Protein AF-A0A929EP73-F1 (afdb_monomer_lite)

Foldseek 3Di:
DVLLVVCLQCVVDFRFDLDPLLAFVLQVLDDLVNVVVVCVVPPPAFEEEEPSHDLSVLLVGPAYAYQFCLLLLVVPDPDLEHEYDDQPLSQVVSVVVDNGHYHYHHGAGQLQQPDDPVLVVVVCVVPPPAAEEAESRHHVNNVVPHPYYGDLVVVLVCLVPDPGQEYEYRAAPVSVVVSCVSRVSHHYHDSDPSRHDVSVVPDDPVSVVCCVVVVPRGDHDDPSSSVSSVNNHVSRVVGDTD

Structure (mmCIF, N/CA/C/O backbone):
data_AF-A0A929EP73-F1
#
_entry.id   AF-A0A929EP73-F1
#
loop_
_atom_site.group_PDB
_atom_site.id
_atom_site.type_symbol
_atom_site.label_atom_id
_atom_site.label_alt_id
_atom_site.label_comp_id
_atom_site.label_asym_id
_atom_site.label_entity_id
_atom_site.label_seq_id
_atom_site.pdbx_PDB_ins_code
_atom_site.Cartn_x
_atom_site.Cartn_y
_atom_site.Cartn_z
_atom_site.occupancy
_atom_site.B_iso_or_equiv
_atom_site.auth_seq_id
_atom_site.auth_comp_id
_atom_site.auth_asym_id
_atom_site.auth_atom_id
_atom_site.pdbx_PDB_model_num
ATOM 1 N N . PHE A 1 1 ? 9.488 2.805 -3.678 1.00 96.44 1 PHE A N 1
ATOM 2 C CA . PHE A 1 1 ? 8.194 2.758 -4.397 1.00 96.44 1 PHE A CA 1
ATOM 3 C C . PHE A 1 1 ? 7.407 4.076 -4.459 1.00 96.44 1 PHE A C 1
ATOM 5 O O . PHE A 1 1 ? 7.075 4.500 -5.563 1.00 96.44 1 PHE A O 1
ATOM 12 N N . MET A 1 2 ? 7.036 4.731 -3.341 1.00 97.44 2 MET A N 1
ATOM 13 C CA . MET A 1 2 ? 6.171 5.933 -3.407 1.00 97.44 2 MET A CA 1
ATOM 14 C C . MET A 1 2 ? 6.880 7.110 -4.080 1.00 97.44 2 MET A C 1
ATOM 16 O O . MET A 1 2 ? 6.338 7.707 -5.006 1.00 97.44 2 MET A O 1
ATOM 20 N N . ALA A 1 3 ? 8.115 7.399 -3.661 1.00 97.88 3 ALA A N 1
ATOM 21 C CA . ALA A 1 3 ? 8.926 8.447 -4.273 1.00 97.88 3 ALA A CA 1
ATOM 22 C C . ALA A 1 3 ? 9.221 8.148 -5.756 1.00 97.88 3 ALA A C 1
ATOM 24 O O . ALA A 1 3 ? 9.131 9.038 -6.593 1.00 97.88 3 ALA A O 1
ATOM 25 N N . GLU A 1 4 ? 9.455 6.882 -6.115 1.00 98.25 4 GLU A N 1
ATOM 26 C CA . GLU A 1 4 ? 9.580 6.475 -7.523 1.00 98.25 4 GLU A CA 1
ATOM 27 C C . GLU A 1 4 ? 8.284 6.734 -8.298 1.00 98.25 4 GLU A C 1
ATOM 29 O O . GLU A 1 4 ? 8.332 7.248 -9.406 1.00 98.25 4 GLU A O 1
ATOM 34 N N . SER A 1 5 ? 7.116 6.450 -7.710 1.00 98.44 5 SER A N 1
ATOM 35 C CA . SER A 1 5 ? 5.817 6.724 -8.344 1.00 98.44 5 SER A CA 1
ATOM 36 C C . SER A 1 5 ? 5.618 8.223 -8.586 1.00 98.44 5 SER A C 1
ATOM 38 O O . SER A 1 5 ? 5.147 8.619 -9.651 1.00 98.44 5 SER A O 1
ATOM 40 N N . ALA A 1 6 ? 6.038 9.070 -7.642 1.00 98.31 6 ALA A N 1
ATOM 41 C CA . ALA A 1 6 ? 6.045 10.518 -7.831 1.00 98.31 6 ALA A CA 1
ATOM 42 C C . ALA A 1 6 ? 7.010 10.947 -8.952 1.00 98.31 6 ALA A C 1
ATOM 44 O O . ALA A 1 6 ? 6.627 11.753 -9.798 1.00 98.31 6 ALA A O 1
ATOM 45 N N . ALA A 1 7 ? 8.219 10.376 -9.011 1.00 98.25 7 ALA A N 1
ATOM 46 C CA . ALA A 1 7 ? 9.196 10.658 -10.068 1.00 98.25 7 ALA A CA 1
ATOM 47 C C . ALA A 1 7 ? 8.708 10.187 -11.452 1.00 98.25 7 ALA A C 1
ATOM 49 O O . ALA A 1 7 ? 8.937 10.855 -12.458 1.00 98.25 7 ALA A O 1
ATOM 50 N N . ILE A 1 8 ? 7.968 9.074 -11.507 1.00 98.69 8 ILE A N 1
ATOM 51 C CA . ILE A 1 8 ? 7.350 8.558 -12.735 1.00 98.69 8 ILE A CA 1
ATOM 52 C C . ILE A 1 8 ? 6.294 9.523 -13.282 1.00 98.69 8 ILE A C 1
ATOM 54 O O . ILE A 1 8 ? 6.265 9.788 -14.490 1.00 98.69 8 ILE A O 1
ATOM 58 N N . LEU A 1 9 ? 5.436 10.037 -12.396 1.00 98.25 9 LEU A N 1
ATOM 59 C CA . LEU A 1 9 ? 4.303 10.898 -12.741 1.00 98.25 9 LEU A CA 1
ATOM 60 C C . LEU A 1 9 ? 4.697 12.366 -12.965 1.00 98.25 9 LEU A C 1
ATOM 62 O O . LEU A 1 9 ? 3.989 13.080 -13.673 1.00 98.25 9 LEU A O 1
ATOM 66 N N . ALA A 1 10 ? 5.812 12.819 -12.392 1.00 97.56 10 ALA A N 1
ATOM 67 C CA . ALA A 1 10 ? 6.302 14.190 -12.511 1.00 97.56 10 ALA A CA 1
ATOM 68 C C . ALA A 1 10 ? 7.787 14.239 -12.930 1.00 97.56 10 ALA A C 1
ATOM 70 O O . ALA A 1 10 ? 8.607 14.769 -12.178 1.00 97.56 10 ALA A O 1
ATOM 71 N N . PRO A 1 11 ? 8.148 13.737 -14.130 1.00 96.25 11 PRO A N 1
ATOM 72 C CA . PRO A 1 11 ? 9.544 13.607 -14.573 1.00 96.25 11 PRO A CA 1
ATOM 73 C C . PRO A 1 11 ? 10.307 14.938 -14.664 1.00 96.25 11 PRO A C 1
ATOM 75 O O . PRO A 1 11 ? 11.531 14.965 -14.650 1.00 96.25 11 PRO A O 1
ATOM 78 N N . GLN A 1 12 ? 9.588 16.053 -14.762 1.00 96.75 12 GLN A N 1
ATOM 79 C CA . GLN A 1 12 ? 10.127 17.409 -14.826 1.00 96.75 12 GLN A CA 1
ATOM 80 C C . GLN A 1 12 ? 10.382 18.046 -13.449 1.00 96.75 12 GLN A C 1
ATOM 82 O O . GLN A 1 12 ? 10.786 19.207 -13.384 1.00 96.75 12 GLN A O 1
ATOM 87 N N . LYS A 1 13 ? 10.080 17.346 -12.349 1.00 97.56 13 LYS A N 1
ATOM 88 C CA . LYS A 1 13 ? 10.261 17.839 -10.978 1.00 97.56 13 LYS A CA 1
ATOM 89 C C . LYS A 1 13 ? 11.307 17.005 -10.250 1.00 97.56 13 LYS A C 1
ATOM 91 O O . LYS A 1 13 ? 11.366 15.791 -10.415 1.00 97.56 13 LYS A O 1
ATOM 96 N N . SER A 1 14 ? 12.063 17.647 -9.365 1.00 97.44 14 SER A N 1
ATOM 97 C CA . SER A 1 14 ? 12.904 16.927 -8.410 1.00 97.44 14 SER A CA 1
ATOM 98 C C . SER A 1 14 ? 12.027 16.267 -7.350 1.00 97.44 14 SER A C 1
ATOM 100 O O . SER A 1 14 ? 11.279 16.947 -6.644 1.00 97.44 14 SER A O 1
ATOM 102 N N . VAL A 1 15 ? 12.131 14.946 -7.229 1.00 98.06 15 VAL A N 1
ATOM 103 C CA . VAL A 1 15 ? 11.526 14.176 -6.139 1.00 98.06 15 VAL A CA 1
ATOM 104 C C . VAL A 1 15 ? 12.635 13.751 -5.196 1.00 98.06 15 VAL A C 1
ATOM 106 O O . VAL A 1 15 ? 13.561 13.067 -5.612 1.00 98.06 15 VAL A O 1
ATOM 109 N N . ILE A 1 16 ? 12.550 14.166 -3.937 1.00 97.75 16 ILE A N 1
ATOM 110 C CA . ILE A 1 16 ? 13.578 13.913 -2.925 1.00 97.75 16 ILE A CA 1
ATOM 111 C C . ILE A 1 16 ? 13.028 12.919 -1.907 1.00 97.75 16 ILE A C 1
ATOM 113 O O . ILE A 1 16 ? 11.935 13.120 -1.375 1.00 97.75 16 ILE A O 1
ATOM 117 N N . LEU A 1 17 ? 13.787 11.859 -1.634 1.00 97.38 17 LEU A N 1
ATOM 118 C CA . LEU A 1 17 ? 13.508 10.918 -0.552 1.00 97.38 17 LEU A CA 1
ATOM 119 C C . LEU A 1 17 ? 14.537 11.141 0.565 1.00 97.38 17 LEU A C 1
ATOM 121 O O . LEU A 1 17 ? 15.694 10.772 0.378 1.00 97.38 17 LEU A O 1
ATOM 125 N N . PRO A 1 18 ? 14.157 11.711 1.725 1.00 97.25 18 PRO A N 1
ATOM 126 C CA . PRO A 1 18 ? 15.143 12.092 2.733 1.00 97.25 18 PRO A CA 1
ATOM 127 C C . PRO A 1 18 ? 16.005 10.934 3.240 1.00 97.25 18 PRO A C 1
ATOM 129 O O . PRO A 1 18 ? 17.208 11.081 3.437 1.00 97.25 18 PRO A O 1
ATOM 132 N N . ARG A 1 19 ? 15.397 9.752 3.370 1.00 96.44 19 ARG A N 1
ATOM 133 C CA . ARG A 1 19 ? 16.051 8.523 3.813 1.00 96.44 19 ARG A CA 1
ATOM 134 C C . ARG A 1 19 ? 15.932 7.448 2.749 1.00 96.44 19 ARG A C 1
ATOM 136 O O . ARG A 1 19 ? 14.859 6.890 2.547 1.00 96.44 19 ARG A O 1
ATOM 143 N N . ILE A 1 20 ? 17.038 7.165 2.063 1.00 93.75 20 ILE A N 1
ATOM 144 C CA . ILE A 1 20 ? 17.085 6.170 0.977 1.00 93.75 20 ILE A CA 1
ATOM 145 C C . ILE A 1 20 ? 16.790 4.745 1.464 1.00 93.75 20 ILE A C 1
ATOM 147 O O . ILE A 1 20 ? 16.329 3.914 0.692 1.00 93.75 20 ILE A O 1
ATOM 151 N N . ASP A 1 21 ? 17.019 4.485 2.749 1.00 94.19 21 ASP A N 1
ATOM 152 C CA . ASP A 1 21 ? 16.728 3.234 3.442 1.00 94.19 21 ASP A CA 1
ATOM 153 C C . ASP A 1 21 ? 15.282 3.153 3.968 1.00 94.19 21 ASP A C 1
ATOM 155 O O . ASP A 1 21 ? 14.900 2.128 4.528 1.00 94.19 21 ASP A O 1
ATOM 159 N N . ALA A 1 22 ? 14.438 4.173 3.740 1.00 95.44 22 ALA A N 1
ATOM 160 C CA . ALA A 1 22 ? 12.993 4.133 4.003 1.00 95.44 22 ALA A CA 1
ATOM 161 C C . ALA A 1 22 ? 12.241 3.297 2.947 1.00 95.44 22 ALA A C 1
ATOM 163 O O . ALA A 1 22 ? 11.370 3.781 2.216 1.00 95.44 22 ALA A O 1
ATOM 164 N N . GLY A 1 23 ? 12.619 2.022 2.856 1.00 95.19 23 GLY A N 1
ATOM 165 C CA . GLY A 1 23 ? 12.045 1.029 1.957 1.00 95.19 23 GLY A CA 1
ATOM 166 C C . GLY A 1 23 ? 10.755 0.401 2.484 1.00 95.19 23 GLY A C 1
ATOM 167 O O . GLY A 1 23 ? 10.282 0.675 3.588 1.00 95.19 23 GLY A O 1
ATOM 168 N N . CYS A 1 24 ? 10.170 -0.483 1.679 1.00 97.81 24 CYS A N 1
ATOM 169 C CA . CYS A 1 24 ? 9.016 -1.280 2.077 1.00 97.81 24 CYS A CA 1
ATOM 170 C C . CYS A 1 24 ? 9.330 -2.749 1.814 1.00 97.81 24 CYS A C 1
ATOM 172 O O . CYS A 1 24 ? 9.313 -3.145 0.652 1.00 97.81 24 CYS A O 1
ATOM 174 N N . PRO A 1 25 ? 9.537 -3.567 2.865 1.00 97.38 25 PRO A N 1
ATOM 175 C CA . PRO A 1 25 ? 9.898 -4.971 2.692 1.00 97.38 25 PRO A CA 1
ATOM 176 C C . PRO A 1 25 ? 8.920 -5.738 1.802 1.00 97.38 25 PRO A C 1
ATOM 178 O O . PRO A 1 25 ? 9.339 -6.583 1.029 1.00 97.38 25 PRO A O 1
ATOM 181 N N . MET A 1 26 ? 7.626 -5.408 1.868 1.00 98.25 26 MET A N 1
ATOM 182 C CA . MET A 1 26 ? 6.599 -5.999 1.011 1.00 98.25 26 MET A CA 1
ATOM 183 C C . MET A 1 26 ? 6.783 -5.659 -0.473 1.00 98.25 26 MET A C 1
ATOM 185 O O . MET A 1 26 ? 6.575 -6.517 -1.325 1.00 98.25 26 MET A O 1
ATOM 189 N N . ALA A 1 27 ? 7.178 -4.424 -0.794 1.00 97.69 27 ALA A N 1
ATOM 190 C CA . ALA A 1 27 ? 7.440 -4.026 -2.176 1.00 97.69 27 ALA A CA 1
ATOM 191 C C . ALA A 1 27 ? 8.639 -4.775 -2.776 1.00 97.69 27 ALA A C 1
ATOM 193 O O . ALA A 1 27 ? 8.681 -4.961 -3.990 1.00 97.69 27 ALA A O 1
ATOM 194 N N . ASP A 1 28 ? 9.554 -5.230 -1.916 1.00 96.94 28 ASP A N 1
ATOM 195 C CA . ASP A 1 28 ? 10.743 -6.003 -2.272 1.00 96.94 28 ASP A CA 1
ATOM 196 C C . ASP A 1 28 ? 10.484 -7.526 -2.279 1.00 96.94 28 ASP A C 1
ATOM 198 O O . ASP A 1 28 ? 11.370 -8.300 -2.636 1.00 96.94 28 ASP A O 1
ATOM 202 N N . MET A 1 29 ? 9.274 -7.987 -1.913 1.00 98.44 29 MET A N 1
ATOM 203 C CA . MET A 1 29 ? 8.924 -9.420 -1.903 1.00 98.44 29 MET A CA 1
ATOM 204 C C . MET A 1 29 ? 8.734 -10.016 -3.300 1.00 98.44 29 MET A C 1
ATOM 206 O O . MET A 1 29 ? 8.649 -11.237 -3.413 1.00 98.44 29 MET A O 1
ATOM 210 N N . ILE A 1 30 ? 8.644 -9.187 -4.343 1.00 98.56 30 ILE A N 1
ATOM 211 C CA . ILE A 1 30 ? 8.595 -9.628 -5.738 1.00 98.56 30 ILE A CA 1
ATOM 212 C C . ILE A 1 30 ? 9.526 -8.772 -6.599 1.00 98.56 30 ILE A C 1
ATOM 214 O O . ILE A 1 30 ? 9.443 -7.543 -6.593 1.00 98.56 30 ILE A O 1
ATOM 218 N N . THR A 1 31 ? 10.394 -9.419 -7.377 1.00 98.69 31 THR A N 1
ATOM 219 C CA . THR A 1 31 ? 11.252 -8.741 -8.360 1.00 98.69 31 THR A CA 1
ATOM 220 C C . THR A 1 31 ? 10.634 -8.737 -9.758 1.00 98.69 31 THR A C 1
ATOM 222 O O . THR A 1 31 ? 9.703 -9.489 -10.065 1.00 98.69 31 THR A O 1
ATOM 225 N N . ALA A 1 32 ? 11.174 -7.904 -10.650 1.00 98.56 32 ALA A N 1
ATOM 226 C CA . ALA A 1 32 ? 10.762 -7.875 -12.049 1.00 98.56 32 ALA A CA 1
ATOM 227 C C . ALA A 1 32 ? 11.015 -9.221 -12.759 1.00 98.56 32 ALA A C 1
ATOM 229 O O . ALA A 1 32 ? 10.213 -9.649 -13.587 1.00 98.56 32 ALA A O 1
ATOM 230 N N . GLU A 1 33 ? 12.103 -9.915 -12.426 1.00 98.62 33 GLU A N 1
ATOM 231 C CA . GLU A 1 33 ? 12.448 -11.241 -12.951 1.00 98.62 33 GLU A CA 1
ATOM 232 C C . GLU A 1 33 ? 11.441 -12.294 -12.493 1.00 98.62 33 GLU A C 1
ATOM 234 O O . GLU A 1 33 ? 10.941 -13.062 -13.315 1.00 98.62 33 GLU A O 1
ATOM 239 N N . GLN A 1 34 ? 11.098 -12.300 -11.202 1.00 98.69 34 GLN A N 1
ATOM 240 C CA . GLN A 1 34 ? 10.084 -13.205 -10.663 1.00 98.69 34 GLN A CA 1
ATOM 241 C C . GLN A 1 34 ? 8.729 -12.961 -11.328 1.00 98.69 34 GLN A C 1
ATOM 243 O O . GLN A 1 34 ? 8.082 -13.911 -11.763 1.00 98.69 34 GLN A O 1
ATOM 248 N N . LEU A 1 35 ? 8.333 -11.696 -11.507 1.00 98.69 35 LEU A N 1
ATOM 249 C CA . LEU A 1 35 ? 7.085 -11.378 -12.192 1.00 98.69 35 LEU A CA 1
ATOM 250 C C . LEU A 1 35 ? 7.092 -11.817 -13.667 1.00 98.69 35 LEU A C 1
ATOM 252 O O . LEU A 1 35 ? 6.069 -12.287 -14.159 1.00 98.69 35 LEU A O 1
ATOM 256 N N . LYS A 1 36 ? 8.218 -11.708 -14.387 1.00 98.50 36 LYS A N 1
ATOM 257 C CA . LYS A 1 36 ? 8.328 -12.238 -15.763 1.00 98.50 36 LYS A CA 1
ATOM 258 C C . LYS A 1 36 ? 8.075 -13.747 -15.798 1.00 98.50 36 LYS A C 1
ATOM 260 O O . LYS A 1 36 ? 7.267 -14.192 -16.607 1.00 98.50 36 LYS A O 1
ATOM 265 N N . ILE A 1 37 ? 8.681 -14.499 -14.878 1.00 98.44 37 ILE A N 1
ATOM 266 C CA . ILE A 1 37 ? 8.469 -15.950 -14.749 1.00 98.44 37 ILE A CA 1
ATOM 267 C C . ILE A 1 37 ? 6.995 -16.261 -14.447 1.00 98.44 37 ILE A C 1
ATOM 269 O O . ILE A 1 37 ? 6.408 -17.157 -15.052 1.00 98.44 37 ILE A O 1
ATOM 273 N N . GLU A 1 38 ? 6.358 -15.514 -13.543 1.00 98.12 38 GLU A N 1
ATOM 274 C CA . GLU A 1 38 ? 4.938 -15.716 -13.229 1.00 98.12 38 GLU A CA 1
ATOM 275 C C . GLU A 1 38 ? 4.014 -15.379 -14.411 1.00 98.12 38 GLU A C 1
ATOM 277 O O . GLU A 1 38 ? 3.001 -16.056 -14.606 1.00 98.12 38 GLU A O 1
ATOM 282 N N . LYS A 1 39 ? 4.372 -14.391 -15.241 1.00 98.06 39 LYS A N 1
ATOM 283 C CA . LYS A 1 39 ? 3.645 -14.068 -16.480 1.00 98.06 39 LYS A CA 1
ATOM 284 C C . LYS A 1 39 ? 3.778 -15.165 -17.537 1.00 98.06 39 LYS A C 1
ATOM 286 O O . LYS A 1 39 ? 2.803 -15.454 -18.223 1.00 98.06 39 LYS A O 1
ATOM 291 N N . GLU A 1 40 ? 4.943 -15.801 -17.663 1.00 97.88 40 GLU A N 1
ATOM 292 C CA . GLU A 1 40 ? 5.150 -16.927 -18.591 1.00 97.88 40 GLU A CA 1
ATOM 293 C C . GLU A 1 40 ? 4.284 -18.141 -18.232 1.00 97.88 40 GLU A C 1
ATOM 295 O O . GLU A 1 40 ? 3.781 -18.830 -19.117 1.00 97.88 40 GLU A O 1
ATOM 300 N N . LYS A 1 41 ? 4.046 -18.367 -16.934 1.00 97.38 41 LYS A N 1
ATOM 301 C CA . LYS A 1 41 ? 3.138 -19.417 -16.444 1.00 97.38 41 LYS A CA 1
ATOM 302 C C . LYS A 1 41 ? 1.659 -19.116 -16.719 1.00 97.38 41 LYS A C 1
ATOM 304 O O . LYS A 1 41 ? 0.841 -20.027 -16.629 1.00 97.38 41 LYS A O 1
ATOM 309 N N . ARG A 1 42 ? 1.310 -17.859 -17.022 1.00 96.38 42 ARG A N 1
ATOM 310 C CA . ARG A 1 42 ? -0.073 -17.362 -17.148 1.00 96.38 42 ARG A CA 1
ATOM 311 C C . ARG A 1 42 ? -0.247 -16.486 -18.396 1.00 96.38 42 ARG A C 1
ATOM 313 O O . ARG A 1 42 ? -0.541 -15.291 -18.283 1.00 96.38 42 ARG A O 1
ATOM 320 N N . PRO A 1 43 ? -0.039 -17.039 -19.605 1.00 95.75 43 PRO A N 1
ATOM 321 C CA . PRO A 1 43 ? -0.123 -16.260 -20.834 1.00 95.75 43 PRO A CA 1
ATOM 322 C C . PRO A 1 43 ? -1.522 -15.651 -20.994 1.00 95.75 43 PRO A C 1
ATOM 324 O O . PRO A 1 43 ? -2.524 -16.357 -20.972 1.00 95.75 43 PRO A O 1
ATOM 327 N N . GLY A 1 44 ? -1.580 -14.330 -21.170 1.00 95.62 44 GLY A N 1
ATOM 328 C CA . GLY A 1 44 ? -2.831 -13.590 -21.363 1.00 95.62 44 GLY A CA 1
ATOM 329 C C . GLY A 1 44 ? -3.523 -13.110 -20.082 1.00 95.62 44 GLY A C 1
ATOM 330 O O . GLY A 1 44 ? -4.442 -12.307 -20.193 1.00 95.62 44 GLY A O 1
ATOM 331 N N . VAL A 1 45 ? -3.067 -13.512 -18.889 1.00 98.38 45 VAL A N 1
ATOM 332 C CA . VAL A 1 45 ? -3.633 -13.032 -17.616 1.00 98.38 45 VAL A CA 1
ATOM 333 C C . VAL A 1 45 ? -3.076 -11.638 -17.281 1.00 98.38 45 VAL A C 1
ATOM 335 O O . VAL A 1 45 ? -1.854 -11.483 -17.147 1.00 98.38 45 VAL A O 1
ATOM 338 N N . PRO A 1 46 ? -3.918 -10.595 -17.140 1.00 98.56 46 PRO A N 1
ATOM 339 C CA . PRO A 1 46 ? -3.461 -9.265 -16.757 1.00 98.56 46 PRO A CA 1
ATOM 340 C C . PRO A 1 46 ? -2.889 -9.240 -15.338 1.00 98.56 46 PRO A C 1
ATOM 342 O O . PRO A 1 46 ? -3.463 -9.792 -14.401 1.00 98.56 46 PRO A O 1
ATOM 345 N N . VAL A 1 47 ? -1.764 -8.540 -15.180 1.00 98.75 47 VAL A N 1
ATOM 346 C CA . VAL A 1 47 ? -1.140 -8.317 -13.871 1.00 98.75 47 VAL A CA 1
ATOM 347 C C . VAL A 1 47 ? -1.648 -7.012 -13.271 1.00 98.75 47 VAL A C 1
ATOM 349 O O . VAL A 1 47 ? -1.474 -5.951 -13.879 1.00 98.75 47 VAL A O 1
ATOM 352 N N . VAL A 1 48 ? -2.202 -7.081 -12.065 1.00 98.88 48 VAL A N 1
ATOM 353 C CA . VAL A 1 48 ? -2.617 -5.924 -11.269 1.00 98.88 48 VAL A CA 1
ATOM 354 C C . VAL A 1 48 ? -1.609 -5.718 -10.142 1.00 98.88 48 VAL A C 1
ATOM 356 O O . VAL A 1 48 ? -1.501 -6.537 -9.232 1.00 98.88 48 VAL A O 1
ATOM 359 N N . ALA A 1 49 ? -0.843 -4.630 -10.194 1.00 98.81 49 ALA A N 1
ATOM 360 C CA . ALA A 1 49 ? 0.173 -4.343 -9.184 1.00 98.81 49 ALA A CA 1
ATOM 361 C C . ALA A 1 49 ? -0.323 -3.330 -8.159 1.00 98.81 49 ALA A C 1
ATOM 363 O O . ALA A 1 49 ? -0.632 -2.186 -8.480 1.00 98.81 49 ALA A O 1
ATOM 364 N N . TYR A 1 50 ? -0.318 -3.699 -6.887 1.00 98.75 50 TYR A N 1
ATOM 365 C CA . TYR A 1 50 ? -0.443 -2.723 -5.819 1.00 98.75 50 TYR A CA 1
ATOM 366 C C . TYR A 1 50 ? 0.693 -1.689 -5.923 1.00 98.75 50 TYR A C 1
ATOM 368 O O . TYR A 1 50 ? 1.828 -2.017 -6.287 1.00 98.75 50 TYR A O 1
ATOM 376 N N . VAL A 1 51 ? 0.417 -0.416 -5.616 1.00 98.19 51 VAL A N 1
ATOM 377 C CA . VAL A 1 51 ? 1.423 0.660 -5.676 1.00 98.19 51 VAL A CA 1
ATOM 378 C C . VAL A 1 51 ? 2.659 0.365 -4.828 1.00 98.19 51 VAL A C 1
ATOM 380 O O . VAL A 1 51 ? 3.735 0.868 -5.156 1.00 98.19 51 VAL A O 1
ATOM 383 N N . ASN A 1 52 ? 2.551 -0.490 -3.813 1.00 98.06 52 ASN A N 1
ATOM 384 C CA . ASN A 1 52 ? 3.653 -0.976 -2.986 1.00 98.06 52 ASN A CA 1
ATOM 385 C C . ASN A 1 52 ? 4.478 -2.041 -3.737 1.00 98.06 52 ASN A C 1
ATOM 387 O O . ASN A 1 52 ? 4.533 -3.195 -3.339 1.00 98.06 52 ASN A O 1
ATOM 391 N N . THR A 1 53 ? 5.101 -1.636 -4.842 1.00 98.69 53 THR A N 1
ATOM 392 C CA . THR A 1 53 ? 5.952 -2.438 -5.744 1.00 98.69 53 THR A CA 1
ATOM 393 C C . THR A 1 53 ? 7.056 -1.561 -6.333 1.00 98.69 53 THR A C 1
ATOM 395 O O . THR A 1 53 ? 6.920 -0.335 -6.369 1.00 98.69 53 THR A O 1
ATOM 398 N N . THR A 1 54 ? 8.144 -2.133 -6.838 1.00 98.56 54 THR A N 1
ATOM 399 C CA . THR A 1 54 ? 9.192 -1.343 -7.513 1.00 98.56 54 THR A CA 1
ATOM 400 C C . THR A 1 54 ? 8.687 -0.704 -8.815 1.00 98.56 54 THR A C 1
ATOM 402 O O . THR A 1 54 ? 7.650 -1.091 -9.367 1.00 98.56 54 THR A O 1
ATOM 405 N N . ALA A 1 55 ? 9.411 0.294 -9.332 1.00 98.69 55 ALA A N 1
ATOM 406 C CA . ALA A 1 55 ? 9.121 0.868 -10.649 1.00 98.69 55 ALA A CA 1
ATOM 407 C C . ALA A 1 55 ? 9.176 -0.186 -11.774 1.00 98.69 55 ALA A C 1
ATOM 409 O O . ALA A 1 55 ? 8.370 -0.152 -12.702 1.00 98.69 55 ALA A O 1
ATOM 410 N N . GLU A 1 56 ? 10.086 -1.153 -11.669 1.00 98.75 56 GLU A N 1
ATOM 411 C CA . GLU A 1 56 ? 10.260 -2.223 -12.655 1.00 98.75 56 GLU A CA 1
ATOM 412 C C . GLU A 1 56 ? 9.089 -3.211 -12.654 1.00 98.75 56 GLU A C 1
ATOM 414 O O . GLU A 1 56 ? 8.610 -3.604 -13.715 1.00 98.75 56 GLU A O 1
ATOM 419 N N . VAL A 1 57 ? 8.558 -3.553 -11.476 1.00 98.81 57 VAL A N 1
ATOM 420 C CA . VAL A 1 57 ? 7.343 -4.373 -11.361 1.00 98.81 57 VAL A CA 1
ATOM 421 C C . VAL A 1 57 ? 6.140 -3.644 -11.968 1.00 98.81 57 VAL A C 1
ATOM 423 O O . VAL A 1 57 ? 5.386 -4.238 -12.743 1.00 98.81 57 VAL A O 1
ATOM 426 N N . LYS A 1 58 ? 5.992 -2.334 -11.718 1.00 98.81 58 LYS A N 1
ATOM 427 C CA . LYS A 1 58 ? 4.949 -1.518 -12.370 1.00 98.81 58 LYS A CA 1
ATOM 428 C C . LYS A 1 58 ? 5.085 -1.516 -13.889 1.00 98.81 58 LYS A C 1
ATOM 430 O O . LYS A 1 58 ? 4.085 -1.649 -14.582 1.00 98.81 58 LYS A O 1
ATOM 435 N N . ALA A 1 59 ? 6.309 -1.415 -14.407 1.00 98.81 59 ALA A N 1
ATOM 436 C CA . ALA A 1 59 ? 6.584 -1.429 -15.844 1.00 98.81 59 ALA A CA 1
ATOM 437 C C . ALA A 1 59 ? 6.194 -2.745 -16.541 1.00 98.81 59 ALA A C 1
ATOM 439 O O . ALA A 1 59 ? 6.009 -2.769 -17.756 1.00 98.81 59 ALA A O 1
ATOM 440 N N . LEU A 1 60 ? 6.063 -3.839 -15.790 1.00 98.69 60 LEU A N 1
ATOM 441 C CA . LEU A 1 60 ? 5.608 -5.135 -16.295 1.00 98.69 60 LEU A CA 1
ATOM 442 C C . LEU A 1 60 ? 4.110 -5.379 -16.079 1.00 98.69 60 LEU A C 1
ATOM 444 O O . LEU A 1 60 ? 3.596 -6.419 -16.508 1.00 98.69 60 LEU A O 1
ATOM 448 N N . SER A 1 61 ? 3.415 -4.462 -15.410 1.00 98.75 61 SER A N 1
ATOM 449 C CA . SER A 1 61 ? 2.035 -4.642 -14.964 1.00 98.75 61 SER A CA 1
ATOM 450 C C . SER A 1 61 ? 1.032 -4.056 -15.952 1.00 98.75 61 SER A C 1
ATOM 452 O O . SER A 1 61 ? 1.320 -3.100 -16.667 1.00 98.75 61 SER A O 1
ATOM 454 N N . HIS A 1 62 ? -0.163 -4.643 -16.005 1.00 98.69 62 HIS A N 1
ATOM 455 C CA . HIS A 1 62 ? -1.248 -4.120 -16.828 1.00 98.69 62 HIS A CA 1
ATOM 456 C C . HIS A 1 62 ? -1.818 -2.835 -16.217 1.00 98.69 62 HIS A C 1
ATOM 458 O O . HIS A 1 62 ? -1.988 -1.844 -16.918 1.00 98.69 62 HIS A O 1
ATOM 464 N N . ILE A 1 63 ? -2.076 -2.826 -14.913 1.00 98.81 63 ILE A N 1
ATOM 465 C CA . ILE A 1 63 ? -2.650 -1.683 -14.198 1.00 98.81 63 ILE A CA 1
ATOM 466 C C . ILE A 1 63 ? -2.159 -1.695 -12.751 1.00 98.81 63 ILE A C 1
ATOM 468 O O . ILE A 1 63 ? -1.885 -2.761 -12.194 1.00 98.81 63 ILE A O 1
ATOM 472 N N . CYS A 1 64 ? -2.010 -0.517 -12.148 1.00 98.88 64 CYS A N 1
ATOM 473 C CA . CYS A 1 64 ? -1.738 -0.413 -10.719 1.00 98.88 64 CYS A CA 1
ATOM 474 C C . CYS A 1 64 ? -3.041 -0.367 -9.896 1.00 98.88 64 CYS A C 1
ATOM 476 O O . CYS A 1 64 ? -4.100 -0.044 -10.417 1.00 98.88 64 CYS A O 1
ATOM 478 N N . CYS A 1 65 ? -2.974 -0.614 -8.592 1.00 98.69 65 CYS A N 1
ATOM 479 C CA . CYS A 1 65 ? -4.061 -0.306 -7.659 1.00 98.69 65 CYS A CA 1
ATOM 480 C C . CYS A 1 65 ? -3.523 0.275 -6.351 1.00 98.69 65 CYS A C 1
ATOM 482 O O . CYS A 1 65 ? -2.325 0.225 -6.071 1.00 98.69 65 CYS A O 1
ATOM 484 N N . THR A 1 66 ? -4.418 0.813 -5.531 1.00 98.44 66 THR A N 1
ATOM 485 C CA . THR A 1 66 ? -4.181 1.153 -4.128 1.00 98.44 66 THR A CA 1
ATOM 486 C C . THR A 1 66 ? -5.194 0.424 -3.249 1.00 98.44 66 THR A C 1
ATOM 488 O O . THR A 1 66 ? -6.230 0.001 -3.750 1.00 98.44 66 THR A O 1
ATOM 491 N N . SER A 1 67 ? -4.995 0.374 -1.930 1.00 97.31 67 SER A N 1
ATOM 492 C CA . SER A 1 67 ? -6.019 -0.147 -1.010 1.00 97.31 67 SER A CA 1
ATOM 493 C C . SER A 1 67 ? -7.334 0.650 -1.011 1.00 97.31 67 SER A C 1
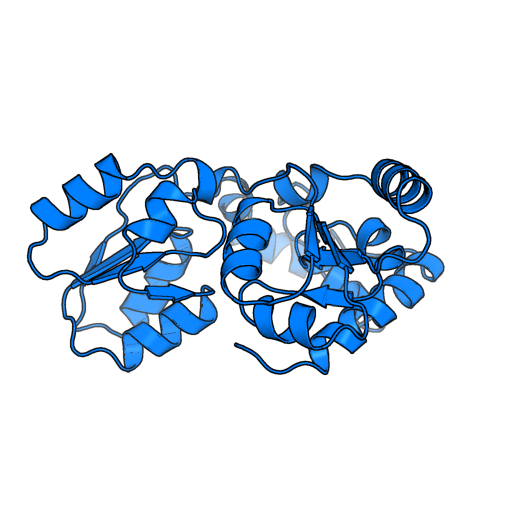ATOM 495 O O . SER A 1 67 ? -8.287 0.245 -0.355 1.00 97.31 67 SER A O 1
ATOM 497 N N . ALA A 1 68 ? -7.388 1.799 -1.697 1.00 97.56 68 ALA A N 1
ATOM 498 C CA . ALA A 1 68 ? -8.570 2.650 -1.812 1.00 97.56 68 ALA A CA 1
ATOM 499 C C . ALA A 1 68 ? -9.367 2.442 -3.110 1.00 97.56 68 ALA A C 1
ATOM 501 O O . ALA A 1 68 ? -10.391 3.093 -3.276 1.00 97.56 68 ALA A O 1
ATOM 502 N N . ASN A 1 69 ? -8.865 1.656 -4.062 1.00 98.12 69 ASN A N 1
ATOM 503 C CA . ASN A 1 69 ? -9.547 1.402 -5.334 1.00 98.12 69 ASN A CA 1
ATOM 504 C C . ASN A 1 69 ? -9.290 -0.010 -5.871 1.00 98.12 69 ASN A C 1
ATOM 506 O O . ASN A 1 69 ? -9.412 -0.238 -7.071 1.00 98.12 69 ASN A O 1
ATOM 510 N N . ALA A 1 70 ? -8.836 -0.939 -5.028 1.00 98.25 70 ALA A N 1
ATOM 511 C CA . ALA A 1 70 ? -8.397 -2.249 -5.489 1.00 98.25 70 ALA A CA 1
ATOM 512 C C . ALA A 1 70 ? -9.566 -3.062 -6.058 1.00 98.25 70 ALA A C 1
ATOM 514 O O . ALA A 1 70 ? -9.383 -3.718 -7.081 1.00 98.25 70 ALA A O 1
ATOM 515 N N . VAL A 1 71 ? -10.758 -2.962 -5.457 1.00 97.75 71 VAL A N 1
ATOM 516 C CA . VAL A 1 71 ? -11.956 -3.654 -5.955 1.00 97.75 71 VAL A CA 1
ATOM 517 C C . VAL A 1 71 ? -12.368 -3.071 -7.306 1.00 97.75 71 VAL A C 1
ATOM 519 O O . VAL A 1 71 ? -12.431 -3.794 -8.298 1.00 97.75 71 VAL A O 1
ATOM 522 N N . SER A 1 72 ? -12.512 -1.747 -7.381 1.00 98.25 72 SER A N 1
ATOM 523 C CA . SER A 1 72 ? -12.868 -1.030 -8.610 1.00 98.25 72 SER A CA 1
ATOM 524 C C . SER A 1 72 ? -11.861 -1.265 -9.740 1.00 98.25 72 SER A C 1
ATOM 526 O O . SER A 1 72 ? -12.247 -1.412 -10.899 1.00 98.25 72 SER A O 1
ATOM 528 N N . VAL A 1 73 ? -10.560 -1.317 -9.425 1.00 98.62 73 VAL A N 1
ATOM 529 C CA . VAL A 1 73 ? -9.508 -1.618 -10.406 1.00 98.62 73 VAL A CA 1
ATOM 530 C C . VAL A 1 73 ? -9.666 -3.033 -10.930 1.00 98.62 73 VAL A C 1
ATOM 532 O O . VAL A 1 73 ? -9.656 -3.209 -12.147 1.00 98.62 73 VAL A O 1
ATOM 535 N N . ILE A 1 74 ? -9.828 -4.024 -10.052 1.00 98.44 74 ILE A N 1
ATOM 536 C CA . ILE A 1 74 ? -9.988 -5.417 -10.472 1.00 98.44 74 ILE A CA 1
ATOM 537 C C . ILE A 1 74 ? -11.214 -5.561 -11.373 1.00 98.44 74 ILE A C 1
ATOM 539 O O . ILE A 1 74 ? -11.087 -6.129 -12.455 1.00 98.44 74 ILE A O 1
ATOM 543 N N . ASP A 1 75 ? -12.347 -4.964 -11.009 1.00 97.50 75 ASP A N 1
ATOM 544 C CA . ASP A 1 75 ? -13.571 -5.015 -11.811 1.00 97.50 75 ASP A CA 1
ATOM 545 C C . ASP A 1 75 ? -13.444 -4.298 -13.166 1.00 97.50 75 ASP A C 1
ATOM 547 O O . ASP A 1 75 ? -14.052 -4.732 -14.146 1.00 97.50 75 ASP A O 1
ATOM 551 N N . SER A 1 76 ? -12.612 -3.252 -13.258 1.00 97.94 76 SER A N 1
ATOM 552 C CA . SER A 1 76 ? -12.366 -2.514 -14.508 1.00 97.94 76 SER A CA 1
ATOM 553 C C . SER A 1 76 ? -11.537 -3.277 -15.549 1.00 97.94 76 SER A C 1
ATOM 555 O O . SER A 1 76 ? -11.542 -2.907 -16.723 1.00 97.94 76 SER A O 1
ATOM 557 N N . VAL A 1 77 ? -10.809 -4.324 -15.148 1.00 98.12 77 VAL A N 1
ATOM 558 C CA . VAL A 1 77 ? -9.980 -5.109 -16.072 1.00 98.12 77 VAL A CA 1
ATOM 559 C C . VAL A 1 77 ? -10.873 -6.005 -16.933 1.00 98.12 77 VAL A C 1
ATOM 561 O O . VAL A 1 77 ? -11.605 -6.854 -16.422 1.00 98.12 77 VAL A O 1
ATOM 564 N N . GLU A 1 78 ? -10.776 -5.873 -18.257 1.00 96.81 78 GLU A N 1
ATOM 565 C CA . GLU A 1 78 ? -11.510 -6.691 -19.237 1.00 96.81 78 GLU A CA 1
ATOM 566 C C . GLU A 1 78 ? -10.902 -8.103 -19.392 1.00 96.81 78 GLU A C 1
ATOM 568 O O . GLU A 1 78 ? -10.435 -8.497 -20.458 1.00 96.81 78 GLU A O 1
ATOM 573 N N . ALA A 1 79 ? -10.877 -8.869 -18.300 1.00 97.50 79 ALA A N 1
ATOM 574 C CA . ALA A 1 79 ? -10.489 -10.278 -18.267 1.00 97.50 79 ALA A CA 1
ATOM 575 C C . ALA A 1 79 ? -11.247 -11.029 -17.163 1.00 97.50 79 ALA A C 1
ATOM 577 O O . ALA A 1 79 ? -11.562 -10.448 -16.122 1.00 97.50 79 ALA A O 1
ATOM 578 N N . ASP A 1 80 ? -11.510 -12.319 -17.366 1.00 97.31 80 ASP A N 1
ATOM 579 C CA . ASP A 1 80 ? -12.160 -13.171 -16.356 1.00 97.31 80 ASP A CA 1
ATOM 580 C C . ASP A 1 80 ? -11.200 -13.594 -15.237 1.00 97.31 80 ASP A C 1
ATOM 582 O O . ASP A 1 80 ? -11.635 -13.954 -14.145 1.00 97.31 80 ASP A O 1
ATOM 586 N N . GLU A 1 81 ? -9.895 -13.536 -15.505 1.00 98.25 81 GLU A N 1
ATOM 587 C CA . GLU A 1 81 ? -8.829 -13.908 -14.584 1.00 98.25 81 GLU A CA 1
ATOM 588 C C . GLU A 1 81 ? -7.793 -12.789 -14.467 1.00 98.25 81 GLU A C 1
ATOM 590 O O . GLU A 1 81 ? -7.436 -12.165 -15.467 1.00 98.25 81 GLU A O 1
ATOM 595 N N . VAL A 1 82 ? -7.289 -12.555 -13.254 1.00 98.56 82 VAL A N 1
ATOM 596 C CA . VAL A 1 82 ? -6.266 -11.543 -12.954 1.00 98.56 82 VAL A CA 1
ATOM 597 C C . VAL A 1 82 ? -5.213 -12.087 -11.990 1.00 98.56 82 VAL A C 1
ATOM 599 O O . VAL A 1 82 ? -5.518 -12.885 -11.103 1.00 98.56 82 VAL A O 1
ATOM 602 N N . TYR A 1 83 ? -3.971 -11.620 -12.147 1.00 98.75 83 TYR A N 1
ATOM 603 C CA . TYR A 1 83 ? -2.861 -11.938 -11.248 1.00 98.75 83 TYR A CA 1
ATOM 604 C C . TYR A 1 83 ? -2.448 -10.704 -10.442 1.00 98.75 83 TYR A C 1
ATOM 606 O O . TYR A 1 83 ? -1.971 -9.723 -11.016 1.00 98.75 83 TYR A O 1
ATOM 614 N N . MET A 1 84 ? -2.629 -10.735 -9.123 1.00 98.75 84 MET A N 1
ATOM 615 C CA . MET A 1 84 ? -2.393 -9.585 -8.251 1.00 98.75 84 MET A CA 1
ATOM 616 C C . MET A 1 84 ? -1.088 -9.704 -7.452 1.00 98.75 84 MET A C 1
ATOM 618 O O . MET A 1 84 ? -0.739 -10.766 -6.940 1.00 98.75 84 MET A O 1
ATOM 622 N N . VAL A 1 85 ? -0.342 -8.602 -7.346 1.00 98.81 85 VAL A N 1
ATOM 623 C CA . VAL A 1 85 ? 0.947 -8.551 -6.631 1.00 98.81 85 VAL A CA 1
ATOM 624 C C . VAL A 1 85 ? 1.079 -7.279 -5.783 1.00 98.81 85 VAL A C 1
ATOM 626 O O . VAL A 1 85 ? 0.496 -6.257 -6.141 1.00 98.81 85 VAL A O 1
ATOM 629 N N . PRO A 1 86 ? 1.883 -7.266 -4.705 1.00 98.62 86 PRO A N 1
ATOM 630 C CA . PRO A 1 86 ? 2.518 -8.410 -4.065 1.00 98.62 86 PRO A CA 1
ATOM 631 C C . PRO A 1 86 ? 1.720 -8.920 -2.858 1.00 98.62 86 PRO A C 1
ATOM 633 O O . PRO A 1 86 ? 2.070 -9.965 -2.334 1.00 98.62 86 PRO A O 1
ATOM 636 N N . ASP A 1 87 ? 0.713 -8.178 -2.381 1.00 98.75 87 ASP A N 1
ATOM 637 C CA . ASP A 1 87 ? 0.063 -8.424 -1.092 1.00 98.75 87 ASP A CA 1
ATOM 638 C C . ASP A 1 87 ? -1.095 -9.424 -1.221 1.00 98.75 87 ASP A C 1
ATOM 640 O O . ASP A 1 87 ? -2.125 -9.139 -1.842 1.00 98.75 87 ASP A O 1
ATOM 644 N N . ARG A 1 88 ? -0.937 -10.594 -0.601 1.00 98.62 88 ARG A N 1
ATOM 645 C CA . ARG A 1 88 ? -1.936 -11.665 -0.585 1.00 98.62 88 ARG A CA 1
ATOM 646 C C . ARG A 1 88 ? -3.186 -11.310 0.215 1.00 98.62 88 ARG A C 1
ATOM 648 O O . ARG A 1 88 ? -4.253 -11.805 -0.117 1.00 98.62 88 ARG A O 1
ATOM 655 N N . ASN A 1 89 ? -3.073 -10.495 1.264 1.00 98.69 89 ASN A N 1
ATOM 656 C CA . ASN A 1 89 ? -4.184 -10.174 2.158 1.00 98.69 89 ASN A CA 1
ATOM 657 C C . ASN A 1 89 ? -5.128 -9.192 1.460 1.00 98.69 89 ASN A C 1
ATOM 659 O O . ASN A 1 89 ? -6.334 -9.426 1.421 1.00 98.69 89 ASN A O 1
ATOM 663 N N . LEU A 1 90 ? -4.575 -8.170 0.798 1.00 98.69 90 LEU A N 1
ATOM 664 C CA . LEU A 1 90 ? -5.331 -7.284 -0.081 1.00 98.69 90 LEU A CA 1
ATOM 665 C C . LEU A 1 90 ? -5.940 -8.071 -1.248 1.00 98.69 90 LEU A C 1
ATOM 667 O O . LEU A 1 90 ? -7.112 -7.879 -1.555 1.00 98.69 90 LEU A O 1
ATOM 671 N N . SER A 1 91 ? -5.178 -8.979 -1.867 1.00 98.62 91 SER A N 1
ATOM 672 C CA . SER A 1 91 ? -5.689 -9.828 -2.956 1.00 98.62 91 SER A CA 1
ATOM 673 C C . SER A 1 91 ? -6.854 -10.706 -2.492 1.00 98.62 91 SER A C 1
ATOM 675 O O . SER A 1 91 ? -7.885 -10.765 -3.157 1.00 98.62 91 SER A O 1
ATOM 677 N N . HIS A 1 92 ? -6.727 -11.328 -1.316 1.00 98.31 92 HIS A N 1
ATOM 678 C CA . HIS A 1 92 ? -7.783 -12.114 -0.690 1.00 98.31 92 HIS A CA 1
ATOM 679 C C . HIS A 1 92 ? -9.011 -11.250 -0.385 1.00 98.31 92 HIS A C 1
ATOM 681 O O . HIS A 1 92 ? -10.112 -11.610 -0.786 1.00 98.31 92 HIS A O 1
ATOM 687 N N . TYR A 1 93 ? -8.835 -10.080 0.238 1.00 98.19 93 TYR A N 1
ATOM 688 C CA . TYR A 1 93 ? -9.926 -9.140 0.509 1.00 98.19 93 TYR A CA 1
ATOM 689 C C . TYR A 1 93 ? -10.693 -8.763 -0.767 1.00 98.19 93 TYR A C 1
ATOM 691 O O . TYR A 1 93 ? -11.923 -8.818 -0.791 1.00 98.19 93 TYR A O 1
ATOM 699 N N . VAL A 1 94 ? -9.979 -8.437 -1.848 1.00 98.19 94 VAL A N 1
ATOM 700 C CA . VAL A 1 94 ? -10.614 -8.088 -3.125 1.00 98.19 94 VAL A CA 1
ATOM 701 C C . VAL A 1 94 ? -11.320 -9.293 -3.747 1.00 98.19 94 VAL A C 1
ATOM 703 O O . VAL A 1 94 ? -12.414 -9.131 -4.282 1.00 98.19 94 VAL A O 1
ATOM 706 N N . SER A 1 95 ? -10.768 -10.504 -3.605 1.00 97.94 95 SER A N 1
ATOM 707 C CA . SER A 1 95 ? -11.390 -11.734 -4.118 1.00 97.94 95 SER A CA 1
ATOM 708 C C . SER A 1 95 ? -12.771 -12.020 -3.518 1.00 97.94 95 SER A C 1
ATOM 710 O O . SER A 1 95 ? -13.598 -12.652 -4.166 1.00 97.94 95 SER A O 1
ATOM 712 N N . LEU A 1 96 ? -13.058 -11.500 -2.319 1.00 96.19 96 LEU A N 1
ATOM 713 C CA . LEU A 1 96 ? -14.378 -11.602 -1.685 1.00 96.19 96 LEU A CA 1
ATOM 714 C C . LEU A 1 96 ? -15.418 -10.646 -2.295 1.00 96.19 96 LEU A C 1
ATOM 716 O O . LEU A 1 96 ? -16.611 -10.811 -2.053 1.00 96.19 96 LEU A O 1
ATOM 720 N N . SER A 1 97 ? -14.974 -9.638 -3.050 1.00 94.44 97 SER A N 1
ATOM 721 C CA . SER A 1 97 ? -15.813 -8.554 -3.584 1.00 94.44 97 SER A CA 1
ATOM 722 C C . SER A 1 97 ? -15.964 -8.581 -5.108 1.00 94.44 97 SER A C 1
ATOM 724 O O . SER A 1 97 ? -16.680 -7.748 -5.655 1.00 94.44 97 SER A O 1
ATOM 726 N N . THR A 1 98 ? -15.318 -9.522 -5.801 1.00 95.75 98 THR A N 1
ATOM 727 C CA . THR A 1 98 ? -15.349 -9.640 -7.267 1.00 95.75 98 THR A CA 1
ATOM 728 C C . THR A 1 98 ? -15.731 -11.053 -7.706 1.00 95.75 98 THR A C 1
ATOM 730 O O . THR A 1 98 ? -15.537 -12.023 -6.982 1.00 95.75 98 THR A O 1
ATOM 733 N N . ASN A 1 99 ? -16.259 -11.178 -8.926 1.00 95.31 99 ASN A N 1
ATOM 734 C CA . ASN A 1 99 ? -16.571 -12.474 -9.543 1.00 95.31 99 ASN A CA 1
ATOM 735 C C . ASN A 1 99 ? -15.433 -13.008 -10.431 1.00 95.31 99 ASN A C 1
ATOM 737 O O . ASN A 1 99 ? -15.568 -14.078 -11.025 1.00 95.31 99 ASN A O 1
ATOM 741 N N . LYS A 1 100 ? -14.336 -12.257 -10.575 1.00 97.44 100 LYS A N 1
ATOM 742 C CA . LYS A 1 100 ? -13.182 -12.664 -11.383 1.00 97.44 100 LYS A CA 1
ATOM 743 C C . LYS A 1 100 ? -12.377 -13.745 -10.666 1.00 97.44 100 LYS A C 1
ATOM 745 O O . LYS A 1 100 ? -12.237 -13.726 -9.444 1.00 97.44 100 LYS A O 1
ATOM 750 N N . LYS A 1 101 ? -11.782 -14.661 -11.430 1.00 97.94 101 LYS A N 1
ATOM 751 C CA . LYS A 1 101 ? -10.785 -15.593 -10.900 1.00 97.94 101 LYS A CA 1
ATOM 752 C C . LYS A 1 101 ? -9.542 -14.792 -10.505 1.00 97.94 101 LYS A C 1
ATOM 754 O O . LYS A 1 101 ? -8.923 -14.144 -11.346 1.00 97.94 101 LYS A O 1
ATOM 759 N N . MET A 1 102 ? -9.176 -14.838 -9.230 1.00 97.94 102 MET A N 1
ATOM 760 C CA . MET A 1 102 ? -7.987 -14.159 -8.726 1.00 97.94 102 MET A CA 1
ATOM 761 C C . MET A 1 102 ? -6.897 -15.166 -8.382 1.00 97.94 102 MET A C 1
ATOM 763 O O . MET A 1 102 ? -7.122 -16.110 -7.629 1.00 97.94 102 MET A O 1
ATOM 767 N N . GLU A 1 103 ? -5.704 -14.925 -8.909 1.00 98.19 103 GLU A N 1
ATOM 768 C CA . GLU A 1 103 ? -4.459 -15.530 -8.445 1.00 98.19 103 GLU A CA 1
ATOM 769 C C . GLU A 1 103 ? -3.537 -14.414 -7.935 1.00 98.19 103 GLU A C 1
ATOM 771 O O . GLU A 1 103 ? -3.667 -13.260 -8.347 1.00 98.19 103 GLU A O 1
ATOM 776 N N . TRP A 1 104 ? -2.607 -14.714 -7.030 1.00 98.56 104 TRP A N 1
ATOM 777 C CA . TRP A 1 104 ? -1.747 -13.677 -6.456 1.00 98.56 104 TRP A CA 1
ATOM 778 C C . TRP A 1 104 ? -0.376 -14.182 -6.021 1.00 98.56 104 TRP A C 1
ATOM 780 O O . TRP A 1 104 ? -0.121 -15.383 -5.918 1.00 98.56 104 TRP A O 1
ATOM 790 N N . TRP A 1 105 ? 0.524 -13.230 -5.796 1.00 98.69 105 TRP A N 1
ATOM 791 C CA . TRP A 1 105 ? 1.818 -13.463 -5.164 1.00 98.69 105 TRP A CA 1
ATOM 792 C C . TRP A 1 105 ? 1.672 -13.565 -3.640 1.00 98.69 105 TRP A C 1
ATOM 794 O O . TRP A 1 105 ? 0.876 -12.847 -3.039 1.00 98.69 105 TRP A O 1
ATOM 804 N N . ASP A 1 106 ? 2.453 -14.439 -3.004 1.00 98.12 106 ASP A N 1
ATOM 805 C CA . ASP A 1 106 ? 2.420 -14.670 -1.549 1.00 98.12 106 ASP A CA 1
ATOM 806 C C . ASP A 1 106 ? 3.307 -13.671 -0.777 1.00 98.12 106 ASP A C 1
ATOM 808 O O . ASP A 1 106 ? 4.175 -14.037 0.015 1.00 98.12 106 ASP A O 1
ATOM 812 N N . GLY A 1 107 ? 3.131 -12.378 -1.050 1.00 98.44 107 GLY A N 1
ATOM 813 C CA . GLY A 1 107 ? 3.722 -11.296 -0.264 1.00 98.44 107 GLY A CA 1
ATOM 814 C C . GLY A 1 107 ? 2.716 -10.718 0.730 1.00 98.44 107 GLY A C 1
ATOM 815 O O . GLY A 1 107 ? 1.525 -11.021 0.686 1.00 98.44 107 GLY A O 1
ATOM 816 N N . PHE A 1 108 ? 3.189 -9.900 1.668 1.00 98.50 108 PHE A N 1
ATOM 817 C CA . PHE A 1 108 ? 2.348 -9.331 2.723 1.00 98.50 108 PHE A CA 1
ATOM 818 C C . PHE A 1 108 ? 3.033 -8.168 3.441 1.00 98.50 108 PHE A C 1
ATOM 820 O O . PHE A 1 108 ? 4.262 -8.119 3.574 1.00 98.50 108 PHE A O 1
ATOM 827 N N . CYS A 1 109 ? 2.235 -7.252 3.984 1.00 98.44 109 CYS A N 1
ATOM 828 C CA . CYS A 1 109 ? 2.748 -6.213 4.863 1.00 98.44 109 CYS A CA 1
ATOM 829 C C . CYS A 1 109 ? 3.028 -6.767 6.265 1.00 98.44 109 CYS A C 1
ATOM 831 O O . CYS A 1 109 ? 2.114 -7.080 7.026 1.00 98.44 109 CYS A O 1
ATOM 833 N N . VAL A 1 110 ? 4.303 -6.819 6.662 1.00 96.25 110 VAL A N 1
ATOM 834 C CA . VAL A 1 110 ? 4.711 -7.305 7.995 1.00 96.25 110 VAL A CA 1
ATOM 835 C C . VAL A 1 110 ? 4.098 -6.514 9.156 1.00 96.25 110 VAL A C 1
ATOM 837 O O . VAL A 1 110 ? 3.976 -7.055 10.248 1.00 96.25 110 VAL A O 1
ATOM 840 N N . THR A 1 111 ? 3.736 -5.246 8.950 1.00 97.44 111 THR A N 1
ATOM 841 C CA . THR A 1 111 ? 3.106 -4.406 9.979 1.00 97.44 111 THR A CA 1
ATOM 842 C C . THR A 1 111 ? 1.645 -4.799 10.188 1.00 97.44 111 THR A C 1
ATOM 844 O O . THR A 1 111 ? 1.206 -4.923 11.326 1.00 97.44 111 THR A O 1
ATOM 847 N N . HIS A 1 112 ? 0.894 -5.051 9.114 1.00 98.38 112 HIS A N 1
ATOM 848 C CA . HIS A 1 112 ? -0.534 -5.369 9.197 1.00 98.38 112 HIS A CA 1
ATOM 849 C C . HIS A 1 112 ? -0.821 -6.856 9.423 1.00 98.38 112 HIS A C 1
ATOM 851 O O . HIS A 1 112 ? -1.744 -7.186 10.163 1.00 98.38 112 HIS A O 1
ATOM 857 N N . ASP A 1 113 ? -0.025 -7.755 8.840 1.00 97.38 113 ASP A N 1
ATOM 858 C CA . ASP A 1 113 ? -0.202 -9.216 8.933 1.00 97.38 113 ASP A CA 1
ATOM 859 C C . ASP A 1 113 ? 0.098 -9.774 10.343 1.00 97.38 113 ASP A C 1
ATOM 861 O O . ASP A 1 113 ? -0.379 -10.845 10.738 1.00 97.38 113 ASP A O 1
ATOM 865 N N . ARG A 1 114 ? 0.882 -9.030 11.136 1.00 95.69 114 ARG A N 1
ATOM 866 C CA . ARG A 1 114 ? 1.236 -9.400 12.514 1.00 95.69 114 ARG A CA 1
ATOM 867 C C . ARG A 1 114 ? 0.116 -9.178 13.519 1.00 95.69 114 ARG A C 1
ATOM 869 O O . ARG A 1 114 ? 0.117 -9.892 14.518 1.00 95.69 114 ARG A O 1
ATOM 876 N N . LEU A 1 115 ? -0.802 -8.248 13.256 1.00 98.12 115 LEU A N 1
ATOM 877 C CA . LEU A 1 115 ? -1.947 -8.004 14.128 1.00 98.12 115 LEU A CA 1
ATOM 878 C C . LEU A 1 115 ? -2.777 -9.287 14.241 1.00 98.12 115 LEU A C 1
ATOM 880 O O . LEU A 1 115 ? -3.119 -9.893 13.224 1.00 98.12 115 LEU A O 1
ATOM 884 N N . LYS A 1 116 ? -3.082 -9.712 15.470 1.00 97.88 116 LYS A N 1
ATOM 885 C CA . LYS A 1 116 ? -3.870 -10.924 15.732 1.00 97.88 116 LYS A CA 1
ATOM 886 C C . LYS A 1 116 ? -5.277 -10.605 16.240 1.00 97.88 116 LYS A C 1
ATOM 888 O O . LYS A 1 116 ? -5.445 -9.617 16.958 1.00 97.88 116 LYS A O 1
ATOM 893 N N . PRO A 1 117 ? -6.276 -11.470 15.959 1.00 98.25 117 PRO A N 1
ATOM 894 C CA . PRO A 1 117 ? -7.639 -11.299 16.467 1.00 98.25 117 PRO A CA 1
ATOM 895 C C . PRO A 1 117 ? -7.693 -11.085 17.983 1.00 98.25 117 PRO A C 1
ATOM 897 O O . PRO A 1 117 ? -8.360 -10.168 18.447 1.00 98.25 117 PRO A O 1
ATOM 900 N N . ALA A 1 118 ? -6.891 -11.832 18.749 1.00 98.31 118 ALA A N 1
ATOM 901 C CA . ALA A 1 118 ? -6.833 -11.717 20.208 1.00 98.31 118 ALA A CA 1
ATOM 902 C C . ALA A 1 118 ? -6.438 -10.311 20.711 1.00 98.31 118 ALA A C 1
ATOM 904 O O . ALA A 1 118 ? -6.913 -9.874 21.758 1.00 98.31 118 ALA A O 1
ATOM 905 N N . GLU A 1 119 ? -5.587 -9.581 19.981 1.00 98.44 119 GLU A N 1
ATOM 906 C CA . GLU A 1 119 ? -5.200 -8.208 20.342 1.00 98.44 119 GLU A CA 1
ATOM 907 C C . GLU A 1 119 ? -6.359 -7.230 20.108 1.00 98.44 119 GLU A C 1
ATOM 909 O O . GLU A 1 119 ? -6.616 -6.345 20.925 1.00 98.44 119 GLU A O 1
ATOM 914 N N . VAL A 1 120 ? -7.111 -7.431 19.023 1.00 98.38 120 VAL A N 1
ATOM 915 C CA . VAL A 1 120 ? -8.322 -6.659 18.717 1.00 98.38 120 VAL A CA 1
ATOM 916 C C . VAL A 1 120 ? -9.432 -6.967 19.720 1.00 98.38 120 VAL A C 1
ATOM 918 O O . VAL A 1 120 ? -10.079 -6.050 20.218 1.00 98.38 120 VAL A O 1
ATOM 921 N N . GLU A 1 121 ? -9.649 -8.239 20.048 1.00 98.25 121 GLU A N 1
ATOM 922 C CA . GLU A 1 121 ? -10.645 -8.675 21.030 1.00 98.25 121 GLU A CA 1
ATOM 923 C C . GLU A 1 121 ? -10.357 -8.098 22.411 1.00 98.25 121 GLU A C 1
ATOM 925 O O . GLU A 1 121 ? -11.264 -7.569 23.054 1.00 98.25 121 GLU A O 1
ATOM 930 N N . LYS A 1 122 ? -9.092 -8.132 22.843 1.00 98.50 122 LYS A N 1
ATOM 931 C CA . LYS A 1 122 ? -8.663 -7.492 24.085 1.00 98.50 122 LYS A CA 1
ATOM 932 C C . LYS A 1 122 ? -8.987 -5.995 24.073 1.00 98.50 122 LYS A C 1
ATOM 934 O O . LYS A 1 122 ? -9.608 -5.507 25.013 1.00 98.50 122 LYS A O 1
ATOM 939 N N . ALA A 1 123 ? -8.659 -5.284 22.993 1.00 98.25 123 ALA A N 1
ATOM 940 C CA . ALA A 1 123 ? -8.995 -3.866 22.865 1.00 98.25 123 ALA A CA 1
ATOM 941 C C . ALA A 1 123 ? -10.520 -3.621 22.877 1.00 98.25 123 ALA A C 1
ATOM 943 O O . ALA A 1 123 ? -10.986 -2.682 23.519 1.00 98.25 123 ALA A O 1
ATOM 944 N N . LYS A 1 124 ? -11.328 -4.480 22.236 1.00 98.31 124 LYS A N 1
ATOM 945 C CA . LYS A 1 124 ? -12.803 -4.399 22.285 1.00 98.31 124 LYS A CA 1
ATOM 946 C C . LYS A 1 124 ? -13.349 -4.640 23.702 1.00 98.31 124 LYS A C 1
ATOM 948 O O . LYS A 1 124 ? -14.323 -3.998 24.088 1.00 98.31 124 LYS A O 1
ATOM 953 N N . GLN A 1 125 ? -12.733 -5.535 24.478 1.00 98.19 125 GLN A N 1
ATOM 954 C CA . GLN A 1 125 ? -13.096 -5.796 25.878 1.00 98.19 125 GLN A CA 1
ATOM 955 C C . GLN A 1 125 ? -12.740 -4.620 26.798 1.00 98.19 125 GLN A C 1
ATOM 957 O O . GLN A 1 125 ? -13.536 -4.261 27.663 1.00 98.19 125 GLN A O 1
ATOM 962 N N . GLU A 1 126 ? -11.570 -4.007 26.600 1.00 98.31 126 GLU A N 1
ATOM 963 C CA . GLU A 1 126 ? -11.119 -2.824 27.348 1.00 98.31 126 GLU A CA 1
ATOM 964 C C . GLU A 1 126 ? -11.924 -1.565 26.983 1.00 98.31 126 GLU A C 1
ATOM 966 O O . GLU A 1 126 ? -12.113 -0.685 27.824 1.00 98.31 126 GLU A O 1
ATOM 971 N N . HIS A 1 127 ? -12.471 -1.514 25.764 1.00 97.88 127 HIS A N 1
ATOM 972 C CA . HIS A 1 127 ? -13.279 -0.406 25.256 1.00 97.88 127 HIS A CA 1
ATOM 973 C C . HIS A 1 127 ? -14.646 -0.878 24.713 1.00 97.88 127 HIS A C 1
ATOM 975 O O . HIS A 1 127 ? -14.862 -0.878 23.492 1.00 97.88 127 HIS A O 1
ATOM 981 N N . PRO A 1 128 ? -15.602 -1.262 25.586 1.00 96.88 128 PRO A N 1
ATOM 982 C CA . PRO A 1 128 ? -16.918 -1.735 25.159 1.00 96.88 128 PRO A CA 1
ATOM 983 C C . PRO A 1 128 ? -17.678 -0.697 24.322 1.00 96.88 128 PRO A C 1
ATOM 985 O O . PRO A 1 128 ? -17.734 0.483 24.667 1.00 96.88 128 PRO A O 1
ATOM 988 N N . GLY A 1 129 ? -18.300 -1.141 23.227 1.00 95.00 129 GLY A N 1
ATOM 989 C CA . GLY A 1 129 ? -19.031 -0.264 22.301 1.00 95.00 129 GLY A CA 1
ATOM 990 C C . GLY A 1 129 ? -18.142 0.516 21.324 1.00 95.00 129 GLY A C 1
ATOM 991 O O . GLY A 1 129 ? -18.646 1.377 20.600 1.00 95.00 129 GLY A O 1
ATOM 992 N N . SER A 1 130 ? -16.838 0.227 21.294 1.00 98.12 130 SER A N 1
ATOM 993 C CA . SER A 1 130 ? -15.934 0.726 20.258 1.00 98.12 130 SER A CA 1
ATOM 994 C C . SER A 1 130 ? -16.256 0.135 18.882 1.00 98.12 130 SER A C 1
ATOM 996 O O . SER A 1 130 ? -16.799 -0.963 18.767 1.00 98.12 130 SER A O 1
ATOM 998 N N . VAL A 1 131 ? -15.905 0.880 17.833 1.00 98.50 131 VAL A N 1
ATOM 999 C CA . VAL A 1 131 ? -15.934 0.403 16.441 1.00 98.50 131 VAL A CA 1
ATOM 1000 C C . VAL A 1 131 ? -14.518 0.055 16.009 1.00 98.50 131 VAL A C 1
ATOM 1002 O O . VAL A 1 131 ? -13.608 0.859 16.202 1.00 98.50 131 VAL A O 1
ATOM 1005 N N . PHE A 1 132 ? -14.321 -1.107 15.399 1.00 98.69 132 PHE A N 1
ATOM 1006 C CA . PHE A 1 132 ? -13.036 -1.539 14.868 1.00 98.69 132 PHE A CA 1
ATOM 1007 C C . PHE A 1 132 ? -12.937 -1.308 13.357 1.00 98.69 132 PHE A C 1
ATOM 1009 O O . PHE A 1 132 ? -13.670 -1.900 12.565 1.00 98.69 132 PHE A O 1
ATOM 1016 N N . LEU A 1 133 ? -11.986 -0.457 12.968 1.00 98.44 133 LEU A N 1
ATOM 1017 C CA . LEU A 1 133 ? -11.583 -0.229 11.582 1.00 98.44 133 LEU A CA 1
ATOM 1018 C C . LEU A 1 133 ? -10.274 -0.957 11.312 1.00 98.44 133 LEU A C 1
ATOM 1020 O O . LEU A 1 133 ? -9.322 -0.754 12.065 1.00 98.44 133 LEU A O 1
ATOM 1024 N N . CYS A 1 134 ? -10.166 -1.710 10.220 1.00 98.56 134 CYS A N 1
ATOM 1025 C CA . CYS A 1 134 ? -8.892 -2.308 9.820 1.00 98.56 134 CYS A CA 1
ATOM 1026 C C . CYS A 1 134 ? -8.533 -2.012 8.363 1.00 98.56 134 CYS A C 1
ATOM 1028 O O . CYS A 1 134 ? -9.382 -1.680 7.532 1.00 98.56 134 CYS A O 1
ATOM 1030 N N . HIS A 1 135 ? -7.238 -2.084 8.065 1.00 98.62 135 HIS A N 1
ATOM 1031 C CA . HIS A 1 135 ? -6.745 -1.992 6.698 1.00 98.62 135 HIS A CA 1
ATOM 1032 C C . HIS A 1 135 ? -6.932 -3.344 5.989 1.00 98.62 135 HIS A C 1
ATOM 1034 O O . HIS A 1 135 ? -6.758 -4.375 6.638 1.00 98.62 135 HIS A O 1
ATOM 1040 N N . PRO A 1 136 ? -7.206 -3.388 4.673 1.00 98.25 136 PRO A N 1
ATOM 1041 C CA . PRO A 1 136 ? -7.323 -4.654 3.936 1.00 98.25 136 PRO A CA 1
ATOM 1042 C C . PRO A 1 136 ? -6.006 -5.448 3.817 1.00 98.25 136 PRO A C 1
ATOM 1044 O O . PRO A 1 136 ? -6.026 -6.594 3.396 1.00 98.25 136 PRO A O 1
ATOM 1047 N N . GLU A 1 137 ? -4.861 -4.869 4.203 1.00 98.62 137 GLU A N 1
ATOM 1048 C CA . GLU A 1 137 ? -3.581 -5.602 4.325 1.00 98.62 137 GLU A CA 1
ATOM 1049 C C . GLU A 1 137 ? -3.487 -6.432 5.622 1.00 98.62 137 GLU A C 1
ATOM 1051 O O . GLU A 1 137 ? -2.536 -7.196 5.809 1.00 98.62 137 GLU A O 1
ATOM 1056 N N . CYS A 1 138 ? -4.428 -6.261 6.558 1.00 98.62 138 CYS A N 1
ATOM 1057 C CA . CYS A 1 138 ? -4.462 -7.049 7.786 1.00 98.62 138 CYS A CA 1
ATOM 1058 C C . CYS A 1 138 ? -4.657 -8.535 7.487 1.00 98.62 138 CYS A C 1
ATOM 1060 O O . CYS A 1 138 ? -5.225 -8.916 6.467 1.00 98.62 138 CYS A O 1
ATOM 1062 N N . ASN A 1 139 ? -4.201 -9.370 8.421 1.00 96.88 139 ASN A N 1
ATOM 1063 C CA . ASN A 1 139 ? -4.453 -10.805 8.381 1.00 96.88 139 ASN A CA 1
ATOM 1064 C C . ASN A 1 139 ? -5.962 -11.086 8.150 1.00 96.88 139 ASN A C 1
ATOM 1066 O O . ASN A 1 139 ? -6.779 -10.414 8.787 1.00 96.88 139 ASN A O 1
ATOM 1070 N N . PRO A 1 140 ? -6.347 -12.052 7.291 1.00 97.75 140 PRO A N 1
ATOM 1071 C CA . PRO A 1 140 ? -7.752 -12.353 7.008 1.00 97.75 140 PRO A CA 1
ATOM 1072 C C . PRO A 1 140 ? -8.617 -12.589 8.254 1.00 97.75 140 PRO A C 1
ATOM 1074 O O . PRO A 1 140 ? -9.733 -12.080 8.308 1.00 97.75 140 PRO A O 1
ATOM 1077 N N . ASP A 1 141 ? -8.077 -13.236 9.290 1.00 98.06 141 ASP A N 1
ATOM 1078 C CA . ASP A 1 141 ? -8.793 -13.484 10.550 1.00 98.06 141 ASP A CA 1
ATOM 1079 C C . ASP A 1 141 ? -9.116 -12.169 11.290 1.00 98.06 141 ASP A C 1
ATOM 1081 O O . ASP A 1 141 ? -10.100 -12.064 12.019 1.00 98.06 141 ASP A O 1
ATOM 1085 N N . VAL A 1 142 ? -8.284 -11.134 11.116 1.00 98.44 142 VAL A N 1
ATOM 1086 C CA . VAL A 1 142 ? -8.538 -9.786 11.649 1.00 98.44 142 VAL A CA 1
ATOM 1087 C C . VAL A 1 142 ? -9.552 -9.036 10.793 1.00 98.44 142 VAL A C 1
ATOM 1089 O O . VAL A 1 142 ? -10.389 -8.311 11.330 1.00 98.44 142 VAL A O 1
ATOM 1092 N N . VAL A 1 143 ? -9.470 -9.192 9.471 1.00 98.19 143 VAL A N 1
ATOM 1093 C CA . VAL A 1 143 ? -10.416 -8.588 8.524 1.00 98.19 143 VAL A CA 1
ATOM 1094 C C . VAL A 1 143 ? -11.835 -9.102 8.785 1.00 98.19 143 VAL A C 1
ATOM 1096 O O . VAL A 1 143 ? -12.772 -8.310 8.773 1.00 98.19 143 VAL A O 1
ATOM 1099 N N . GLU A 1 144 ? -11.996 -10.391 9.096 1.00 97.75 144 GLU A N 1
ATOM 1100 C CA . GLU A 1 144 ? -13.296 -11.019 9.369 1.00 97.75 144 GLU A CA 1
ATOM 1101 C C . GLU A 1 144 ? -14.023 -10.415 10.584 1.00 97.75 144 GLU A C 1
ATOM 1103 O O . GLU A 1 144 ? -15.247 -10.288 10.581 1.00 97.75 144 GLU A O 1
ATOM 1108 N N . ILE A 1 145 ? -13.283 -9.989 11.611 1.00 97.75 145 ILE A N 1
ATOM 1109 C CA . ILE A 1 145 ? -13.853 -9.412 12.843 1.00 97.75 145 ILE A CA 1
ATOM 1110 C C . ILE A 1 145 ? -13.966 -7.876 12.812 1.00 97.75 145 ILE A C 1
ATOM 1112 O O . ILE A 1 145 ? -14.299 -7.250 13.835 1.00 97.75 145 ILE A O 1
ATOM 1116 N N . ALA A 1 146 ? -13.638 -7.251 11.678 1.00 98.06 146 ALA A N 1
ATOM 1117 C CA . ALA A 1 146 ? -13.692 -5.808 11.489 1.00 98.06 146 ALA A CA 1
ATOM 1118 C C . ALA A 1 146 ? -15.122 -5.310 11.279 1.00 98.06 146 ALA A C 1
ATOM 1120 O O . ALA A 1 146 ? -15.894 -5.876 10.512 1.00 98.06 146 ALA A O 1
ATOM 1121 N N . ASP A 1 147 ? -15.462 -4.194 11.926 1.00 98.31 147 ASP A N 1
ATOM 1122 C CA . ASP A 1 147 ? -16.744 -3.526 11.689 1.00 98.31 147 ASP A CA 1
ATOM 1123 C C . ASP A 1 147 ? -16.728 -2.784 10.342 1.00 98.31 147 ASP A C 1
ATOM 1125 O O . ASP A 1 147 ? -17.766 -2.591 9.708 1.00 98.31 147 ASP A O 1
ATOM 1129 N N . HIS A 1 148 ? -15.543 -2.351 9.896 1.00 97.75 148 HIS A N 1
ATOM 1130 C CA . HIS A 1 148 ? -15.340 -1.772 8.574 1.00 97.75 148 HIS A CA 1
ATOM 1131 C C . HIS A 1 148 ? -13.885 -1.930 8.107 1.00 97.75 148 HIS A C 1
ATOM 1133 O O . HIS A 1 148 ? -12.941 -1.668 8.858 1.00 97.75 148 HIS A O 1
ATOM 1139 N N . VAL A 1 149 ? -13.710 -2.314 6.843 1.00 98.31 149 VAL A N 1
ATOM 1140 C CA . VAL A 1 149 ? -12.406 -2.528 6.202 1.00 98.31 149 VAL A CA 1
ATOM 1141 C C . VAL A 1 149 ? -12.212 -1.454 5.141 1.00 98.31 149 VAL A C 1
ATOM 1143 O O . VAL A 1 149 ? -13.061 -1.288 4.272 1.00 98.31 149 VAL A O 1
ATOM 1146 N N . THR A 1 150 ? -11.126 -0.685 5.216 1.00 97.75 150 THR A N 1
ATOM 1147 C CA . THR A 1 150 ? -10.880 0.400 4.252 1.00 97.75 150 THR A CA 1
ATOM 1148 C C . THR A 1 150 ? -9.419 0.863 4.249 1.00 97.75 150 THR A C 1
ATOM 1150 O O . THR A 1 150 ? -8.677 0.680 5.214 1.00 97.75 150 THR A O 1
ATOM 1153 N N . SER A 1 151 ? -9.003 1.538 3.172 1.00 97.75 151 SER A N 1
ATOM 1154 C CA . SER A 1 151 ? -7.755 2.311 3.123 1.00 97.75 151 SER A CA 1
ATOM 1155 C C . SER A 1 151 ? -7.658 3.349 4.246 1.00 97.75 151 SER A C 1
ATOM 1157 O O . SER A 1 151 ? -8.672 3.816 4.772 1.00 97.75 151 SER A O 1
ATOM 1159 N N . THR A 1 152 ? -6.441 3.816 4.538 1.00 96.94 152 THR A N 1
ATOM 1160 C CA . THR A 1 152 ? -6.195 4.926 5.482 1.00 96.94 152 THR A CA 1
ATOM 1161 C C . THR A 1 152 ? -7.014 6.174 5.146 1.00 96.94 152 THR A C 1
ATOM 1163 O O . THR A 1 152 ? -7.556 6.822 6.039 1.00 96.94 152 THR A O 1
ATOM 1166 N N . SER A 1 153 ? -7.171 6.488 3.855 1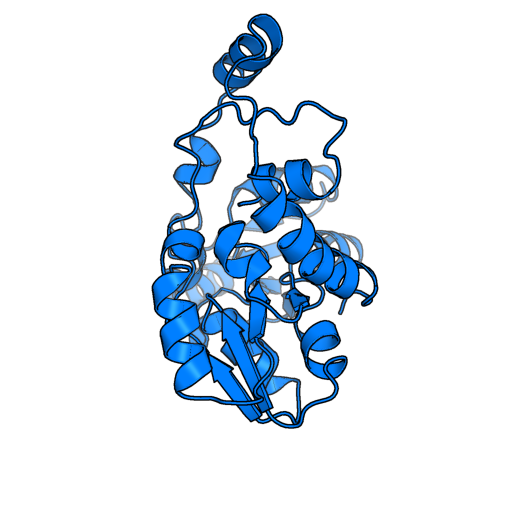.00 96.50 153 SER A N 1
ATOM 1167 C CA . SER A 1 153 ? -8.004 7.610 3.416 1.00 96.50 153 SER A CA 1
ATOM 1168 C C . SER A 1 153 ? -9.483 7.418 3.759 1.00 96.50 153 SER A C 1
ATOM 1170 O O . SER A 1 153 ? -10.117 8.351 4.250 1.00 96.50 153 SER A O 1
ATOM 1172 N N . GLY A 1 154 ? -10.015 6.207 3.583 1.00 97.62 154 GLY A N 1
ATOM 1173 C CA . GLY A 1 154 ? -11.394 5.907 3.954 1.00 97.62 154 GLY A CA 1
ATOM 1174 C C . GLY A 1 154 ? -11.593 5.817 5.467 1.00 97.62 154 GLY A C 1
ATOM 1175 O O . GLY A 1 154 ? -12.656 6.191 5.946 1.00 97.62 154 GLY A O 1
ATOM 1176 N N . MET A 1 155 ? -10.562 5.467 6.248 1.00 98.38 155 MET A N 1
ATOM 1177 C CA . MET A 1 155 ? -10.616 5.576 7.714 1.00 98.38 155 MET A CA 1
ATOM 1178 C C . MET A 1 155 ? -10.807 7.027 8.170 1.00 98.38 155 MET A C 1
ATOM 1180 O O . MET A 1 155 ? -11.614 7.273 9.065 1.00 98.38 155 MET A O 1
ATOM 1184 N N . TYR A 1 156 ? -10.122 7.999 7.549 1.00 98.25 156 TYR A N 1
ATOM 1185 C CA . TYR A 1 156 ? -10.347 9.421 7.852 1.00 98.25 156 TYR A CA 1
ATOM 1186 C C . TYR A 1 156 ? -11.790 9.842 7.547 1.00 98.25 156 TYR A C 1
ATOM 1188 O O . TYR A 1 156 ? -12.425 10.519 8.356 1.00 98.25 156 TYR A O 1
ATOM 1196 N N . GLU A 1 157 ? -12.337 9.411 6.410 1.00 97.81 157 GLU A N 1
ATOM 1197 C CA . GLU A 1 157 ? -13.712 9.739 6.021 1.00 97.81 157 GLU A CA 1
ATOM 1198 C C . GLU A 1 157 ? -14.760 9.038 6.894 1.00 97.81 157 GLU A C 1
ATOM 1200 O O . GLU A 1 157 ? -15.754 9.656 7.288 1.00 97.81 157 GLU A O 1
ATOM 1205 N N . PHE A 1 158 ? -14.526 7.779 7.265 1.00 98.06 158 PHE A N 1
ATOM 1206 C CA . PHE A 1 158 ? -15.361 7.049 8.211 1.00 98.06 158 PHE A CA 1
ATOM 1207 C C . PHE A 1 158 ? -15.375 7.748 9.570 1.00 98.06 158 PHE A C 1
ATOM 1209 O O . PHE A 1 158 ? -16.445 7.990 10.136 1.00 98.06 158 PHE A O 1
ATOM 1216 N N . ALA A 1 159 ? -14.196 8.121 10.077 1.00 97.94 159 ALA A N 1
ATOM 1217 C CA . ALA A 1 159 ? -14.050 8.783 11.364 1.00 97.94 159 ALA A CA 1
ATOM 1218 C C . ALA A 1 159 ? -14.837 10.096 11.420 1.00 97.94 159 ALA A C 1
ATOM 1220 O O . ALA A 1 159 ? -15.452 10.359 12.443 1.00 97.94 159 ALA A O 1
ATOM 1221 N N . LYS A 1 160 ? -14.931 10.869 10.332 1.00 97.12 160 LYS A N 1
ATOM 1222 C CA . LYS A 1 160 ? -15.767 12.085 10.292 1.00 97.12 160 LYS A CA 1
ATOM 1223 C C . LYS A 1 160 ? -17.266 11.788 10.364 1.00 97.12 160 LYS A C 1
ATOM 1225 O O . LYS A 1 160 ? -18.012 12.524 11.005 1.00 97.12 160 LYS A O 1
ATOM 1230 N N . LYS A 1 161 ? -17.720 10.722 9.698 1.00 97.38 161 LYS A N 1
ATOM 1231 C CA . LYS A 1 161 ? -19.150 10.420 9.497 1.00 97.38 161 LYS A CA 1
ATOM 1232 C C . LYS A 1 161 ? -19.774 9.612 10.633 1.00 97.38 161 LYS A C 1
ATOM 1234 O O . LYS A 1 161 ? -20.959 9.766 10.922 1.00 97.38 161 LYS A O 1
ATOM 1239 N N . THR A 1 162 ? -19.002 8.731 11.264 1.00 97.31 162 THR A N 1
ATOM 1240 C CA . THR A 1 162 ? -19.518 7.842 12.310 1.00 97.31 162 THR A CA 1
ATOM 1241 C C . THR A 1 162 ? -19.929 8.606 13.571 1.00 97.31 162 THR A C 1
ATOM 1243 O O . THR A 1 162 ? -19.329 9.621 13.930 1.00 97.31 162 THR A O 1
ATOM 1246 N N . LYS A 1 163 ? -20.923 8.085 14.297 1.00 96.44 163 LYS A N 1
ATOM 1247 C CA . LYS A 1 163 ? -21.305 8.577 15.633 1.00 96.44 163 LYS A CA 1
ATOM 1248 C C . LYS A 1 163 ? -20.504 7.921 16.763 1.00 96.44 163 LYS A C 1
ATOM 1250 O O . LYS A 1 163 ? -20.614 8.368 17.902 1.00 96.44 163 LYS A O 1
ATOM 1255 N N . ALA A 1 164 ? -19.714 6.888 16.458 1.00 97.12 164 ALA A N 1
ATOM 1256 C CA . ALA A 1 164 ? -18.881 6.206 17.440 1.00 97.12 164 ALA A CA 1
ATOM 1257 C C . ALA A 1 164 ? -17.909 7.185 18.115 1.00 97.12 164 ALA A C 1
ATOM 1259 O O . ALA A 1 164 ? -17.307 8.038 17.453 1.00 97.12 164 ALA A O 1
ATOM 1260 N N . LYS A 1 165 ? -17.789 7.063 19.441 1.00 97.62 165 LYS A N 1
ATOM 1261 C CA . LYS A 1 165 ? -16.894 7.882 20.267 1.00 97.62 165 LYS A CA 1
ATOM 1262 C C . LYS A 1 165 ? -15.527 7.247 20.466 1.00 97.62 165 LYS A C 1
ATOM 1264 O O . LYS A 1 165 ? -14.555 7.987 20.516 1.00 97.62 165 LYS A O 1
ATOM 1269 N N . THR A 1 166 ? -15.459 5.920 20.488 1.00 98.62 166 THR A N 1
ATOM 1270 C CA . THR A 1 166 ? -14.206 5.171 20.592 1.00 98.62 166 THR A CA 1
ATOM 1271 C C . THR A 1 166 ? -14.041 4.297 19.357 1.00 98.62 166 THR A C 1
ATOM 1273 O O . THR A 1 166 ? -14.973 3.600 18.948 1.00 98.62 166 THR A O 1
ATOM 1276 N N . ILE A 1 167 ? -12.868 4.372 18.732 1.00 98.81 167 ILE A N 1
ATOM 1277 C CA . ILE A 1 167 ? -12.551 3.672 17.488 1.00 98.81 167 ILE A CA 1
ATOM 1278 C C . ILE A 1 167 ? -11.218 2.945 17.663 1.00 98.81 167 ILE A C 1
ATOM 1280 O O . ILE A 1 167 ? -10.193 3.572 17.926 1.00 98.81 167 ILE A O 1
ATOM 1284 N N . ILE A 1 168 ? -11.223 1.626 17.499 1.00 98.81 168 ILE A N 1
ATOM 1285 C CA . ILE A 1 168 ? -10.009 0.810 17.430 1.00 98.81 168 ILE A CA 1
ATOM 1286 C C . ILE A 1 168 ? -9.521 0.833 15.982 1.00 98.81 168 ILE A C 1
ATOM 1288 O O . ILE A 1 168 ? -10.306 0.653 15.051 1.00 98.81 168 ILE A O 1
ATOM 1292 N N . VAL A 1 169 ? -8.228 1.076 15.783 1.00 98.69 169 VAL A N 1
ATOM 1293 C CA . VAL A 1 169 ? -7.640 1.337 14.466 1.00 98.69 169 VAL A CA 1
ATOM 1294 C C . VAL A 1 169 ? -6.552 0.307 14.163 1.00 98.69 169 VAL A C 1
ATOM 1296 O O . VAL A 1 169 ? -5.425 0.403 14.641 1.00 98.69 169 VAL A O 1
ATOM 1299 N N . GLY A 1 170 ? -6.893 -0.683 13.342 1.00 98.38 170 GLY A N 1
ATOM 1300 C CA . GLY A 1 170 ? -6.013 -1.732 12.827 1.00 98.38 170 GLY A CA 1
ATOM 1301 C C . GLY A 1 170 ? -5.253 -1.290 11.578 1.00 98.38 170 GLY A C 1
ATOM 1302 O O . GLY A 1 170 ? -5.485 -1.805 10.487 1.00 98.38 170 GLY A O 1
ATOM 1303 N N . THR A 1 171 ? -4.382 -0.292 11.713 1.00 98.44 171 THR A N 1
ATOM 1304 C CA . THR A 1 171 ? -3.415 0.109 10.679 1.00 98.44 171 THR A CA 1
ATOM 1305 C C . THR A 1 171 ? -2.240 0.847 11.320 1.00 98.44 171 THR A C 1
ATOM 1307 O O . THR A 1 171 ? -2.183 0.976 12.539 1.00 98.44 171 THR A O 1
ATOM 1310 N N . GLU A 1 172 ? -1.307 1.340 10.509 1.00 97.94 172 GLU A N 1
ATOM 1311 C CA . GLU A 1 172 ? -0.090 2.006 10.973 1.00 97.94 172 GLU A CA 1
ATOM 1312 C C . GLU A 1 172 ? -0.375 3.174 11.942 1.00 97.94 172 GLU A C 1
ATOM 1314 O O . GLU A 1 172 ? -1.206 4.044 11.660 1.00 97.94 172 GLU A O 1
ATOM 1319 N N . MET A 1 173 ? 0.344 3.222 13.074 1.00 97.75 173 MET A N 1
ATOM 1320 C CA . MET A 1 173 ? 0.075 4.155 14.183 1.00 97.75 173 MET A CA 1
ATOM 1321 C C . MET A 1 173 ? 0.048 5.640 13.779 1.00 97.75 173 MET A C 1
ATOM 1323 O O . MET A 1 173 ? -0.606 6.456 14.427 1.00 97.75 173 MET A O 1
ATOM 1327 N N . GLY A 1 174 ? 0.786 6.024 12.735 1.00 97.12 174 GLY A N 1
ATOM 1328 C CA . GLY A 1 174 ? 0.978 7.409 12.318 1.00 97.12 174 GLY A CA 1
ATOM 1329 C C . GLY A 1 174 ? -0.316 8.076 11.874 1.00 97.12 174 GLY A C 1
ATOM 1330 O O . GLY A 1 174 ? -0.461 9.291 12.025 1.00 97.12 174 GLY A O 1
ATOM 1331 N N . ILE A 1 175 ? -1.304 7.301 11.412 1.00 97.88 175 ILE A N 1
ATOM 1332 C CA . ILE A 1 175 ? -2.592 7.878 11.025 1.00 97.88 175 ILE A CA 1
ATOM 1333 C C . ILE A 1 175 ? -3.380 8.413 12.227 1.00 97.88 175 ILE A C 1
ATOM 1335 O O . ILE A 1 175 ? -4.204 9.314 12.052 1.00 97.88 175 ILE A O 1
ATOM 1339 N N . LEU A 1 176 ? -3.108 7.904 13.439 1.00 98.06 176 LEU A N 1
ATOM 1340 C CA . LEU A 1 176 ? -3.811 8.293 14.662 1.00 98.06 176 LEU A CA 1
ATOM 1341 C C . LEU A 1 176 ? -3.654 9.779 14.969 1.00 98.06 176 LEU A C 1
ATOM 1343 O O . LEU A 1 176 ? -4.591 10.393 15.474 1.00 98.06 176 LEU A O 1
ATOM 1347 N N . TYR A 1 177 ? -2.500 10.369 14.645 1.00 98.00 177 TYR A N 1
ATOM 1348 C CA . TYR A 1 177 ? -2.267 11.799 14.842 1.00 98.00 177 TYR A CA 1
ATOM 1349 C C . TYR A 1 177 ? -3.304 12.635 14.083 1.00 98.00 177 TYR A C 1
ATOM 1351 O O . TYR A 1 177 ? -3.998 13.463 14.671 1.00 98.00 177 TYR A O 1
ATOM 1359 N N . ARG A 1 178 ? -3.465 12.363 12.784 1.00 98.06 178 ARG A N 1
ATOM 1360 C CA . ARG A 1 178 ? -4.426 13.075 11.938 1.00 98.06 178 ARG A CA 1
ATOM 1361 C C . ARG A 1 178 ? -5.872 12.756 12.317 1.00 98.06 178 ARG A C 1
ATOM 1363 O O . ARG A 1 178 ? -6.696 13.662 12.323 1.00 98.06 178 ARG A O 1
ATOM 1370 N N . LEU A 1 179 ? -6.173 11.505 12.679 1.00 98.38 179 LEU A N 1
ATOM 1371 C CA . LEU A 1 179 ? -7.501 11.121 13.170 1.00 98.38 179 LEU A CA 1
ATOM 1372 C C . LEU A 1 179 ? -7.910 11.944 14.399 1.00 98.38 179 LEU A C 1
ATOM 1374 O O . LEU A 1 179 ? -9.003 12.507 14.403 1.00 98.38 179 LEU A O 1
ATOM 1378 N N . LYS A 1 180 ? -7.014 12.069 15.387 1.00 98.19 180 LYS A N 1
ATOM 1379 C CA . LYS A 1 180 ? -7.220 12.877 16.601 1.00 98.19 180 LYS A CA 1
ATOM 1380 C C . LYS A 1 180 ? -7.339 14.367 16.288 1.00 98.19 180 LYS A C 1
ATOM 1382 O O . LYS A 1 180 ? -8.204 15.032 16.843 1.00 98.19 180 LYS A O 1
ATOM 1387 N N . LEU A 1 181 ? -6.504 14.879 15.382 1.00 98.06 181 LEU A N 1
ATOM 1388 C CA . LEU A 1 181 ? -6.537 16.285 14.973 1.00 98.06 181 LEU A CA 1
ATOM 1389 C C . LEU A 1 181 ? -7.866 16.658 14.298 1.00 98.06 181 LEU A C 1
ATOM 1391 O O . LEU A 1 181 ? -8.427 17.710 14.582 1.00 98.06 181 LEU A O 1
ATOM 1395 N N . GLU A 1 182 ? -8.372 15.798 13.411 1.00 98.06 182 GLU A N 1
ATOM 1396 C CA . GLU A 1 182 ? -9.619 16.042 12.676 1.00 98.06 182 GLU A CA 1
ATOM 1397 C C . GLU A 1 182 ? -10.880 15.678 13.483 1.00 98.06 182 GLU A C 1
ATOM 1399 O O . GLU A 1 182 ? -11.978 16.086 13.110 1.00 98.06 182 GLU A O 1
ATOM 1404 N N . ASN A 1 183 ? -10.750 14.917 14.577 1.00 98.06 183 ASN A N 1
ATOM 1405 C CA . ASN A 1 183 ? -11.870 14.438 15.393 1.00 98.06 183 ASN A CA 1
ATOM 1406 C C . ASN A 1 183 ? -11.530 14.498 16.899 1.00 98.06 183 ASN A C 1
ATOM 1408 O O . ASN A 1 183 ? -11.425 13.450 17.542 1.00 98.06 183 ASN A O 1
ATOM 1412 N N . PRO A 1 184 ? -11.365 15.699 17.484 1.00 97.56 184 PRO A N 1
ATOM 1413 C CA . PRO A 1 184 ? -10.867 15.861 18.856 1.00 97.56 184 PRO A CA 1
ATOM 1414 C C . PRO A 1 184 ? -11.800 15.287 19.935 1.00 97.56 184 PRO A C 1
ATOM 1416 O O . PRO A 1 184 ? -11.340 14.931 21.014 1.00 97.56 184 PRO A O 1
ATOM 1419 N N . ASP A 1 185 ? -13.095 15.145 19.639 1.00 97.50 185 ASP A N 1
ATOM 1420 C CA . ASP A 1 185 ? -14.100 14.597 20.564 1.00 97.50 185 ASP A CA 1
ATOM 1421 C C . ASP A 1 185 ? -14.202 13.060 20.529 1.00 97.50 185 ASP A C 1
ATOM 1423 O O . ASP A 1 185 ? -15.194 12.494 21.013 1.00 97.50 185 ASP A O 1
ATOM 1427 N N . LYS A 1 186 ? -13.249 12.388 19.870 1.00 98.44 186 LYS A N 1
ATOM 1428 C CA . LYS A 1 186 ? -13.213 10.933 19.693 1.00 98.44 186 LYS A CA 1
ATOM 1429 C C . LYS A 1 186 ? -11.908 10.351 20.207 1.00 98.44 186 LYS A C 1
ATOM 1431 O O . LYS A 1 186 ? -10.836 10.939 20.088 1.00 98.44 186 LYS A O 1
ATOM 1436 N N . GLU A 1 187 ? -12.015 9.147 20.735 1.00 98.38 187 GLU A N 1
ATOM 1437 C CA . GLU A 1 187 ? -10.899 8.346 21.192 1.00 98.38 187 GLU A CA 1
ATOM 1438 C C . GLU A 1 187 ? -10.494 7.349 20.104 1.00 98.38 187 GLU A C 1
ATOM 1440 O O . GLU A 1 187 ? -11.333 6.647 19.537 1.00 98.38 187 GLU A O 1
ATOM 1445 N N . PHE A 1 188 ? -9.194 7.283 19.818 1.00 98.62 188 PHE A N 1
ATOM 1446 C CA . PHE A 1 188 ? -8.628 6.352 18.846 1.00 98.62 188 PHE A CA 1
ATOM 1447 C C . PHE A 1 188 ? -7.593 5.454 19.519 1.00 98.62 188 PHE A C 1
ATOM 1449 O O . PHE A 1 188 ? -6.604 5.958 20.063 1.00 98.62 188 PHE A O 1
ATOM 1456 N N . ILE A 1 189 ? -7.822 4.144 19.443 1.00 98.56 189 ILE A N 1
ATOM 1457 C CA . ILE A 1 189 ? -7.057 3.105 20.135 1.00 98.56 189 ILE A CA 1
ATOM 1458 C C . ILE A 1 189 ? -6.233 2.306 19.127 1.00 98.56 189 ILE A C 1
ATOM 1460 O O . ILE A 1 189 ? -6.759 1.835 18.117 1.00 98.56 189 ILE A O 1
ATOM 1464 N N . LEU A 1 190 ? -4.942 2.137 19.415 1.00 98.31 190 LEU A N 1
ATOM 1465 C CA . LEU A 1 190 ? -4.079 1.206 18.694 1.00 98.31 190 LEU A CA 1
ATOM 1466 C C . LEU A 1 190 ? -4.144 -0.153 19.408 1.00 98.31 190 LEU A C 1
ATOM 1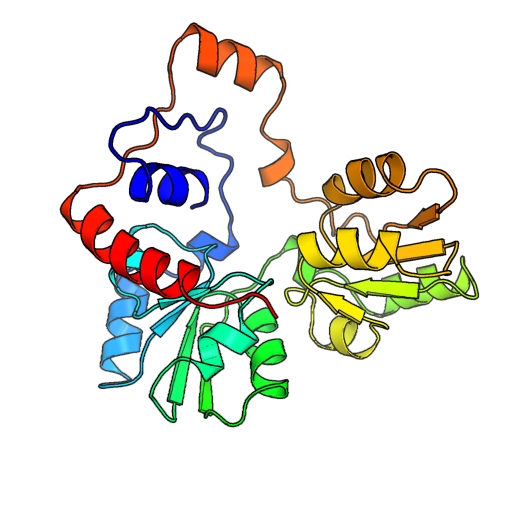468 O O . LEU A 1 190 ? -3.752 -0.213 20.571 1.00 98.31 190 LEU A O 1
ATOM 1472 N N . PRO A 1 191 ? -4.613 -1.234 18.763 1.00 97.62 191 PRO A N 1
ATOM 1473 C CA . PRO A 1 191 ? -4.758 -2.526 19.437 1.00 97.62 191 PRO A CA 1
ATOM 1474 C C . PRO A 1 191 ? -3.414 -3.221 19.715 1.00 97.62 191 PRO A C 1
ATOM 1476 O O . PRO A 1 191 ? -3.354 -4.115 20.552 1.00 97.62 191 PRO A O 1
ATOM 1479 N N . SER A 1 192 ? -2.339 -2.840 19.014 1.00 97.56 192 SER A N 1
ATOM 1480 C CA . SER A 1 192 ? -1.029 -3.489 19.120 1.00 97.56 192 SER A CA 1
ATOM 1481 C C . SER A 1 192 ? 0.109 -2.576 18.666 1.00 97.56 192 SER A C 1
ATOM 1483 O O . SER A 1 192 ? -0.016 -1.867 17.668 1.00 97.56 192 SER A O 1
ATOM 1485 N N . GLU A 1 193 ? 1.262 -2.658 19.333 1.00 96.00 193 GLU A N 1
ATOM 1486 C CA . GLU A 1 193 ? 2.509 -2.012 18.889 1.00 96.00 193 GLU A CA 1
ATOM 1487 C C . GLU A 1 193 ? 3.096 -2.652 17.617 1.00 96.00 193 GLU A C 1
ATOM 1489 O O . GLU A 1 193 ? 3.958 -2.063 16.966 1.00 96.00 193 GLU A O 1
ATOM 1494 N N . SER A 1 194 ? 2.605 -3.826 17.201 1.00 94.50 194 SER A N 1
ATOM 1495 C CA . SER A 1 194 ? 2.977 -4.430 15.911 1.00 94.50 194 SER A CA 1
ATOM 1496 C C . SER A 1 194 ? 2.634 -3.537 14.710 1.00 94.50 194 SER A C 1
ATOM 1498 O O . SER A 1 194 ? 3.279 -3.630 13.664 1.00 94.50 194 SER A O 1
ATOM 1500 N N . LEU A 1 195 ? 1.681 -2.617 14.891 1.00 97.75 195 LEU A N 1
ATOM 1501 C CA . LEU A 1 195 ? 1.228 -1.639 13.906 1.00 97.75 195 LEU A CA 1
ATOM 1502 C C . LEU A 1 195 ? 2.145 -0.404 13.796 1.00 97.75 195 LEU A C 1
ATOM 1504 O O . LEU A 1 195 ? 1.759 0.626 13.244 1.00 97.75 195 LEU A O 1
ATOM 1508 N N . ILE A 1 196 ? 3.369 -0.475 14.311 1.00 97.88 196 ILE A N 1
ATOM 1509 C CA . ILE A 1 196 ? 4.388 0.559 14.125 1.00 97.88 196 ILE A CA 1
ATOM 1510 C C . ILE A 1 196 ? 5.311 0.114 12.990 1.00 97.88 196 ILE A C 1
ATOM 1512 O O . ILE A 1 196 ? 6.054 -0.856 13.126 1.00 97.88 196 ILE A O 1
ATOM 1516 N N . CYS A 1 197 ? 5.280 0.814 11.851 1.00 97.56 197 CYS A N 1
ATOM 1517 C CA . CYS A 1 197 ? 6.172 0.503 10.731 1.00 97.56 197 CYS A CA 1
ATOM 1518 C C . CYS A 1 197 ? 7.545 1.165 10.943 1.00 97.56 197 CYS A C 1
ATOM 1520 O O . CYS A 1 197 ? 7.643 2.385 10.784 1.00 97.56 197 CYS A O 1
ATOM 1522 N N . PRO A 1 198 ? 8.622 0.410 11.243 1.00 95.81 198 PRO A N 1
ATOM 1523 C CA . PRO A 1 198 ? 9.927 1.001 11.544 1.00 95.81 198 PRO A CA 1
ATOM 1524 C C . PRO A 1 198 ? 10.494 1.794 10.360 1.00 95.81 198 PRO A C 1
ATOM 1526 O O . PRO A 1 198 ? 11.024 2.882 10.560 1.00 95.81 198 PRO A O 1
ATOM 1529 N N . ASN A 1 199 ? 10.303 1.316 9.124 1.00 95.44 199 ASN A N 1
ATOM 1530 C CA . ASN A 1 199 ? 10.785 2.006 7.923 1.00 95.44 199 ASN A CA 1
ATOM 1531 C C . ASN A 1 199 ? 10.116 3.375 7.724 1.00 95.44 199 ASN A C 1
ATOM 1533 O O . ASN A 1 199 ? 10.781 4.334 7.343 1.00 95.44 199 ASN A O 1
ATOM 1537 N N . MET A 1 200 ? 8.822 3.502 8.048 1.00 94.62 200 MET A N 1
ATOM 1538 C CA . MET A 1 200 ? 8.133 4.798 8.010 1.00 94.62 200 MET A CA 1
ATOM 1539 C C . MET A 1 200 ? 8.623 5.769 9.092 1.00 94.62 200 MET A C 1
ATOM 1541 O O . MET A 1 200 ? 8.392 6.968 8.961 1.00 94.62 200 MET A O 1
ATOM 1545 N N . LYS A 1 201 ? 9.271 5.284 10.161 1.00 95.75 201 LYS A N 1
ATOM 1546 C CA . LYS A 1 201 ? 9.813 6.121 11.246 1.00 95.75 201 LYS A CA 1
ATOM 1547 C C . LYS A 1 201 ? 11.292 6.468 11.071 1.00 95.75 201 LYS A C 1
ATOM 1549 O O . LYS A 1 201 ? 11.844 7.142 11.932 1.00 95.75 201 LYS A O 1
ATOM 1554 N N . LEU A 1 202 ? 11.927 6.036 9.977 1.00 96.62 202 LEU A N 1
ATOM 1555 C CA . LEU A 1 202 ? 13.325 6.375 9.705 1.00 96.62 202 LEU A CA 1
ATOM 1556 C C . LEU A 1 202 ? 13.515 7.863 9.413 1.00 96.62 202 LEU A C 1
ATOM 1558 O O . LEU A 1 202 ? 14.524 8.421 9.818 1.00 96.62 202 LEU A O 1
ATOM 1562 N N . THR A 1 203 ? 12.570 8.491 8.709 1.00 96.38 203 THR A N 1
ATOM 1563 C CA . THR A 1 203 ? 12.667 9.907 8.334 1.00 96.38 203 THR A CA 1
ATOM 1564 C C . THR A 1 203 ? 12.421 10.822 9.530 1.00 96.38 203 THR A C 1
ATOM 1566 O O . THR A 1 203 ? 11.336 10.797 10.114 1.00 96.38 203 THR A O 1
ATOM 1569 N N . THR A 1 204 ? 13.397 11.674 9.843 1.00 96.75 204 THR A N 1
ATOM 1570 C CA . THR A 1 204 ? 13.292 12.722 10.871 1.00 96.75 204 THR A CA 1
ATOM 1571 C C . THR A 1 204 ? 13.187 14.128 10.266 1.00 96.75 204 THR A C 1
ATOM 1573 O O . THR A 1 204 ? 13.248 14.312 9.048 1.00 96.75 204 THR A O 1
ATOM 1576 N N . LEU A 1 205 ? 13.005 15.152 11.110 1.00 97.44 205 LEU A N 1
ATOM 1577 C CA . LEU A 1 205 ? 13.002 16.548 10.657 1.00 97.44 205 LEU A CA 1
ATOM 1578 C C . LEU A 1 205 ? 14.393 16.996 10.189 1.00 97.44 205 LEU A C 1
ATOM 1580 O O . LEU A 1 205 ? 14.494 17.746 9.222 1.00 97.44 205 LEU A O 1
ATOM 1584 N N . GLU A 1 206 ? 15.452 16.516 10.838 1.00 97.62 206 GLU A N 1
ATOM 1585 C CA . GLU A 1 206 ? 16.844 16.773 10.463 1.00 97.62 206 GLU A CA 1
ATOM 1586 C C . GLU A 1 206 ? 17.141 16.207 9.074 1.00 97.62 206 GLU A C 1
ATOM 1588 O O . GLU A 1 206 ? 17.672 16.933 8.234 1.00 97.62 206 GLU A O 1
ATOM 1593 N N . ASP A 1 207 ? 16.697 14.972 8.798 1.00 97.19 207 ASP A N 1
ATOM 1594 C CA . ASP A 1 207 ? 16.814 14.367 7.468 1.00 97.19 207 ASP A CA 1
ATOM 1595 C C . ASP A 1 207 ? 16.140 15.252 6.408 1.00 97.19 207 ASP A C 1
ATOM 1597 O O . ASP A 1 207 ? 16.696 15.486 5.335 1.00 97.19 207 ASP A O 1
ATOM 1601 N N . VAL A 1 208 ? 14.942 15.776 6.695 1.00 97.19 208 VAL A N 1
ATOM 1602 C CA . VAL A 1 208 ? 14.202 16.657 5.774 1.00 97.19 208 VAL A CA 1
ATOM 1603 C C . VAL A 1 208 ? 14.950 17.971 5.534 1.00 97.19 208 VAL A C 1
ATOM 1605 O O . VAL A 1 208 ? 15.083 18.388 4.383 1.00 97.19 208 VAL A O 1
ATOM 1608 N N . ILE A 1 209 ? 15.454 18.614 6.592 1.00 97.56 209 ILE A N 1
ATOM 1609 C CA . ILE A 1 209 ? 16.222 19.866 6.501 1.00 97.56 209 ILE A CA 1
ATOM 1610 C C . ILE A 1 209 ? 17.476 19.662 5.653 1.00 97.56 209 ILE A C 1
ATOM 1612 O O . ILE A 1 209 ? 17.739 20.449 4.742 1.00 97.56 209 ILE A O 1
ATOM 1616 N N . GLU A 1 210 ? 18.235 18.608 5.934 1.00 97.12 210 GLU A N 1
ATOM 1617 C CA . GLU A 1 210 ? 19.472 18.286 5.230 1.00 97.12 210 GLU A CA 1
ATOM 1618 C C . GLU A 1 210 ? 19.194 17.987 3.750 1.00 97.12 210 GLU A C 1
ATOM 1620 O O . GLU A 1 210 ? 19.824 18.553 2.860 1.00 97.12 210 GLU A O 1
ATOM 1625 N N . SER A 1 211 ? 18.170 17.176 3.473 1.00 96.62 211 SER A N 1
ATOM 1626 C CA . SER A 1 211 ? 17.790 16.792 2.110 1.00 96.62 211 SER A CA 1
ATOM 1627 C C . SER A 1 211 ? 17.359 17.978 1.252 1.00 96.62 21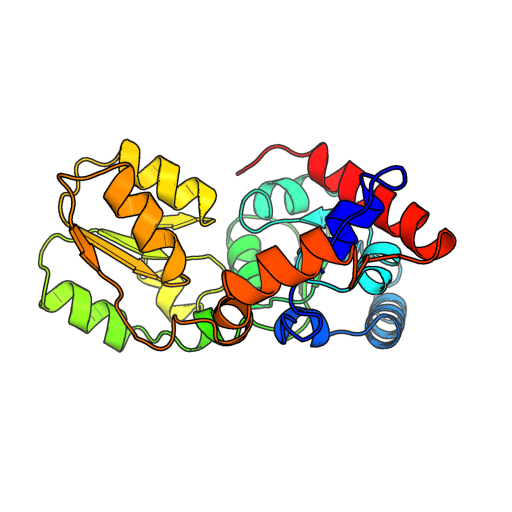1 SER A C 1
ATOM 1629 O O . SER A 1 211 ? 17.688 18.029 0.068 1.00 96.62 211 SER A O 1
ATOM 1631 N N . LEU A 1 212 ? 16.646 18.944 1.839 1.00 96.56 212 LEU A N 1
ATOM 1632 C CA . LEU A 1 212 ? 16.231 20.167 1.149 1.00 96.56 212 LEU A CA 1
ATOM 1633 C C . LEU A 1 212 ? 17.379 21.170 0.989 1.00 96.56 212 LEU A C 1
ATOM 1635 O O . LEU A 1 212 ? 17.461 21.831 -0.042 1.00 96.56 212 LEU A O 1
ATOM 1639 N N . SER A 1 213 ? 18.257 21.283 1.988 1.00 97.38 213 SER A N 1
ATOM 1640 C CA . SER A 1 213 ? 19.385 22.224 1.958 1.00 97.38 213 SER A CA 1
ATOM 1641 C C . SER A 1 213 ? 20.455 21.801 0.952 1.00 97.38 213 SER A C 1
ATOM 1643 O O . SER A 1 213 ? 21.028 22.646 0.269 1.00 97.38 213 SER A O 1
ATOM 1645 N N . GLU A 1 214 ? 20.702 20.496 0.839 1.00 96.56 214 GLU A N 1
ATOM 1646 C CA . GLU A 1 214 ? 21.727 19.928 -0.045 1.00 96.56 214 GLU A CA 1
ATOM 1647 C C . GLU A 1 214 ? 21.171 19.420 -1.380 1.00 96.56 214 GLU A C 1
ATOM 1649 O O . GLU A 1 214 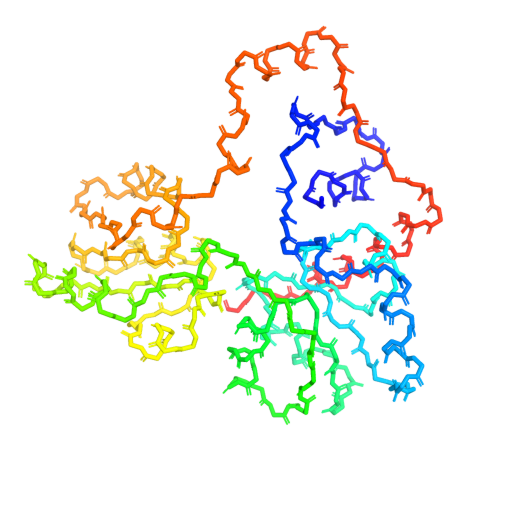? 21.943 19.062 -2.268 1.00 96.56 214 GLU A O 1
ATOM 1654 N N . MET A 1 215 ? 19.842 19.368 -1.540 1.00 96.00 215 MET A N 1
ATOM 1655 C CA . MET A 1 215 ? 19.174 18.776 -2.707 1.00 96.00 215 MET A CA 1
ATOM 1656 C C . MET A 1 215 ? 19.655 17.341 -3.004 1.00 96.00 215 MET A C 1
ATOM 1658 O O . MET A 1 215 ? 19.785 16.941 -4.164 1.00 96.00 215 MET A O 1
ATOM 1662 N N . LYS A 1 216 ? 19.936 16.556 -1.956 1.00 93.56 216 LYS A N 1
ATOM 1663 C CA . LYS A 1 216 ? 20.423 15.171 -2.064 1.00 93.56 216 LYS A CA 1
ATOM 1664 C C . LYS A 1 216 ? 19.283 14.160 -2.174 1.00 93.56 216 LYS A C 1
ATOM 1666 O O . LYS A 1 216 ? 18.119 14.487 -1.966 1.00 93.56 216 LYS A O 1
ATOM 1671 N N . ASN A 1 217 ? 19.629 12.910 -2.491 1.00 95.56 217 ASN A N 1
ATOM 1672 C CA . ASN A 1 217 ? 18.690 11.785 -2.589 1.00 95.56 217 ASN A CA 1
ATOM 1673 C C . ASN A 1 217 ? 17.543 12.026 -3.590 1.00 95.56 217 ASN A C 1
ATOM 1675 O O . ASN A 1 217 ? 16.387 11.665 -3.344 1.00 95.56 217 ASN A O 1
ATOM 1679 N N . ILE A 1 218 ? 17.870 12.648 -4.728 1.00 97.25 218 ILE A N 1
ATOM 1680 C CA . ILE A 1 218 ? 16.931 12.820 -5.836 1.00 97.25 218 ILE A CA 1
ATOM 1681 C C . ILE A 1 218 ? 16.623 11.445 -6.428 1.00 97.25 218 ILE A C 1
ATOM 1683 O O . ILE A 1 218 ? 17.503 10.750 -6.938 1.00 97.25 218 ILE A O 1
ATOM 1687 N N . VAL A 1 219 ? 15.354 11.063 -6.370 1.00 97.94 219 VAL A N 1
ATOM 1688 C CA . VAL A 1 219 ? 14.853 9.808 -6.913 1.00 97.94 219 VAL A CA 1
ATOM 1689 C C . VAL A 1 219 ? 14.714 9.943 -8.421 1.00 97.94 219 VAL A C 1
ATOM 1691 O O . VAL A 1 219 ? 14.053 10.852 -8.923 1.00 97.94 219 VAL A O 1
ATOM 1694 N N . THR A 1 220 ? 15.318 9.008 -9.144 1.00 96.50 220 THR A N 1
ATOM 1695 C CA . THR A 1 220 ? 15.228 8.910 -10.601 1.00 96.50 220 THR A CA 1
ATOM 1696 C C . THR A 1 220 ? 14.805 7.501 -10.991 1.00 96.50 220 THR A C 1
ATOM 1698 O O . THR A 1 220 ? 15.050 6.541 -10.265 1.00 96.50 220 THR A O 1
ATOM 1701 N N . VAL A 1 221 ? 14.131 7.383 -12.132 1.00 98.12 221 VAL A N 1
ATOM 1702 C CA . VAL A 1 221 ? 13.724 6.104 -12.722 1.00 98.12 221 VAL A CA 1
ATOM 1703 C C . VAL A 1 221 ? 14.156 6.135 -14.180 1.00 98.12 221 VAL A C 1
ATOM 1705 O O . VAL A 1 221 ? 13.914 7.132 -14.861 1.00 98.12 221 VAL A O 1
ATOM 1708 N N . ALA A 1 222 ? 14.802 5.068 -14.656 1.00 98.25 222 ALA A N 1
ATOM 1709 C CA . ALA A 1 222 ? 15.228 4.966 -16.049 1.00 98.25 222 ALA A CA 1
ATOM 1710 C C . ALA A 1 222 ? 14.036 5.185 -16.995 1.00 98.25 222 ALA A C 1
ATOM 1712 O O . ALA A 1 222 ? 12.968 4.615 -16.779 1.00 98.25 222 ALA A O 1
ATOM 1713 N N . GLU A 1 223 ? 14.217 5.998 -18.038 1.00 98.12 223 GLU A N 1
ATOM 1714 C CA . GLU A 1 223 ? 13.113 6.491 -18.877 1.00 98.12 223 GLU A CA 1
ATOM 1715 C C . GLU A 1 223 ? 12.273 5.363 -19.495 1.00 98.12 223 GLU A C 1
ATOM 1717 O O . GLU A 1 223 ? 11.045 5.444 -19.518 1.00 98.12 223 GLU A O 1
ATOM 1722 N N . GLU A 1 224 ? 12.911 4.272 -19.926 1.00 98.19 224 GLU A N 1
ATOM 1723 C CA . GLU A 1 224 ? 12.209 3.108 -20.474 1.00 98.19 224 GLU A CA 1
ATOM 1724 C C . GLU A 1 224 ? 11.266 2.462 -19.442 1.00 98.19 224 GLU A C 1
ATOM 1726 O O . GLU A 1 224 ? 10.096 2.200 -19.731 1.00 98.19 224 GLU A O 1
ATOM 1731 N N . THR A 1 225 ? 11.757 2.248 -18.217 1.00 98.69 225 THR A N 1
ATOM 1732 C CA . THR A 1 225 ? 10.960 1.745 -17.090 1.00 98.69 225 THR A CA 1
ATOM 1733 C C . THR A 1 225 ? 9.872 2.744 -16.716 1.00 98.69 225 THR A C 1
ATOM 1735 O O . THR A 1 225 ? 8.725 2.362 -16.486 1.00 98.69 225 THR A O 1
ATOM 1738 N N . ARG A 1 226 ? 10.212 4.038 -16.696 1.00 98.69 226 ARG A N 1
ATOM 1739 C CA . ARG A 1 226 ? 9.309 5.124 -16.322 1.00 98.69 226 ARG A CA 1
ATOM 1740 C C . ARG A 1 226 ? 8.084 5.167 -17.223 1.00 98.69 226 ARG A C 1
ATOM 1742 O O . ARG A 1 226 ? 6.973 5.214 -16.706 1.00 98.69 226 ARG A O 1
ATOM 1749 N N . LEU A 1 227 ? 8.272 5.146 -18.543 1.00 98.69 227 LEU A N 1
ATOM 1750 C CA . LEU A 1 227 ? 7.178 5.225 -19.514 1.00 98.69 227 LEU A CA 1
ATOM 1751 C C . LEU A 1 227 ? 6.190 4.066 -19.342 1.00 98.69 227 LEU A C 1
ATOM 1753 O O . LEU A 1 227 ? 4.991 4.301 -19.214 1.00 98.69 227 LEU A O 1
ATOM 1757 N N . LYS A 1 228 ? 6.698 2.836 -19.223 1.00 98.75 228 LYS A N 1
ATOM 1758 C CA . LYS A 1 228 ? 5.875 1.635 -19.013 1.00 98.75 228 LYS A CA 1
ATOM 1759 C C . LYS A 1 228 ? 5.149 1.658 -17.663 1.00 98.75 228 LYS A C 1
ATOM 1761 O O . LYS A 1 228 ? 3.954 1.392 -17.590 1.00 98.75 228 LYS A O 1
ATOM 1766 N N . ALA A 1 229 ? 5.846 2.026 -16.586 1.00 98.81 229 ALA A N 1
ATOM 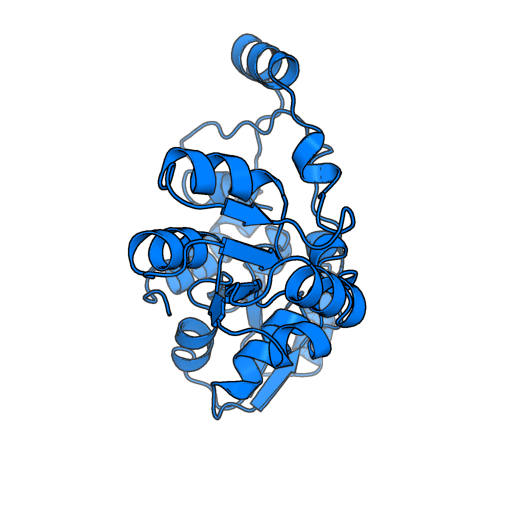1767 C CA . ALA A 1 229 ? 5.243 2.141 -15.259 1.00 98.81 229 ALA A CA 1
ATOM 1768 C C . ALA A 1 229 ? 4.188 3.257 -15.195 1.00 98.81 229 ALA A C 1
ATOM 1770 O O . ALA A 1 229 ? 3.188 3.125 -14.486 1.00 98.81 229 ALA A O 1
ATOM 1771 N N . LYS A 1 230 ? 4.394 4.347 -15.947 1.00 98.75 230 LYS A N 1
ATOM 1772 C CA . LYS A 1 230 ? 3.435 5.446 -16.058 1.00 98.75 230 LYS A CA 1
ATOM 1773 C C . LYS A 1 230 ? 2.125 4.970 -16.671 1.00 98.75 230 LYS A C 1
ATOM 1775 O O . LYS A 1 230 ? 1.086 5.332 -16.143 1.00 98.75 230 LYS A O 1
ATOM 1780 N N . GLU A 1 231 ? 2.151 4.133 -17.709 1.00 98.75 231 GLU A N 1
ATOM 1781 C CA . GLU A 1 231 ? 0.917 3.583 -18.291 1.00 98.75 231 GLU A CA 1
ATOM 1782 C C . GLU A 1 231 ? 0.078 2.823 -17.254 1.00 98.75 231 GLU A C 1
ATOM 1784 O O . GLU A 1 231 ? -1.128 3.042 -17.154 1.00 98.75 231 GLU A O 1
ATOM 1789 N N . ALA A 1 232 ? 0.711 1.966 -16.446 1.00 98.75 232 ALA A N 1
ATOM 1790 C CA . ALA A 1 232 ? 0.019 1.215 -15.399 1.00 98.75 232 ALA A CA 1
ATOM 1791 C C . ALA A 1 232 ? -0.566 2.137 -14.308 1.00 98.75 232 ALA A C 1
ATOM 1793 O O . ALA A 1 232 ? -1.683 1.913 -13.834 1.00 98.75 232 ALA A O 1
ATOM 1794 N N . LEU A 1 233 ? 0.165 3.193 -13.929 1.00 98.81 233 LEU A N 1
ATOM 1795 C CA . LEU A 1 233 ? -0.301 4.205 -12.975 1.00 98.81 233 LEU A CA 1
ATOM 1796 C C . LEU A 1 233 ? -1.411 5.097 -13.552 1.00 98.81 233 LEU A C 1
ATOM 1798 O O . LEU A 1 233 ? -2.365 5.394 -12.844 1.00 98.81 233 LEU A O 1
ATOM 1802 N N . ASP A 1 234 ? -1.327 5.509 -14.814 1.00 98.69 234 ASP A N 1
ATOM 1803 C CA . ASP A 1 234 ? -2.355 6.325 -15.467 1.00 98.69 234 ASP A CA 1
ATOM 1804 C C . ASP A 1 234 ? -3.673 5.552 -15.575 1.00 98.69 234 ASP A C 1
ATOM 1806 O O . ASP A 1 234 ? -4.728 6.097 -15.254 1.00 98.69 234 ASP A O 1
ATOM 1810 N N . ARG A 1 235 ? -3.613 4.263 -15.953 1.00 98.69 235 ARG A N 1
ATOM 1811 C CA . ARG A 1 235 ? -4.785 3.374 -15.955 1.00 98.69 235 ARG A CA 1
ATOM 1812 C C . ARG A 1 235 ? -5.420 3.302 -14.563 1.00 98.69 235 ARG A C 1
ATOM 1814 O O . ARG A 1 235 ? -6.625 3.475 -14.451 1.00 98.69 235 ARG A O 1
ATOM 1821 N N . MET A 1 236 ? -4.618 3.143 -13.505 1.00 98.56 236 MET A N 1
ATOM 1822 C CA . MET A 1 236 ? -5.103 3.158 -12.116 1.00 98.56 236 MET A CA 1
ATOM 1823 C C . MET A 1 236 ? -5.797 4.474 -11.753 1.00 98.56 236 MET A C 1
ATOM 1825 O O . MET A 1 236 ? -6.844 4.464 -11.114 1.00 98.56 236 MET A O 1
ATOM 1829 N N . LEU A 1 237 ? -5.197 5.611 -12.116 1.00 98.19 237 LEU A N 1
ATOM 1830 C CA . LEU A 1 237 ? -5.706 6.942 -11.774 1.00 98.19 237 LEU A CA 1
ATOM 1831 C C . LEU A 1 237 ? -7.010 7.289 -12.508 1.00 98.19 237 LEU A C 1
ATOM 1833 O O . LEU A 1 237 ? -7.739 8.166 -12.050 1.00 98.19 237 LEU A O 1
ATOM 1837 N N . ALA A 1 238 ? -7.305 6.614 -13.621 1.00 98.19 238 ALA A N 1
ATOM 1838 C CA . ALA A 1 238 ? -8.569 6.743 -14.339 1.00 98.19 238 ALA A CA 1
ATOM 1839 C C . ALA A 1 238 ? -9.730 5.976 -13.674 1.00 98.19 238 ALA A C 1
ATOM 1841 O O . ALA A 1 238 ? -10.886 6.210 -14.026 1.00 98.19 238 ALA A O 1
ATOM 1842 N N . VAL A 1 239 ? -9.443 5.084 -12.718 1.00 97.88 239 VAL A N 1
ATOM 1843 C CA . VAL A 1 239 ? -10.445 4.287 -11.997 1.00 97.88 239 VAL A CA 1
ATOM 1844 C C . VAL A 1 239 ? -10.852 5.002 -10.697 1.00 97.88 239 VAL A C 1
ATOM 1846 O O . VAL A 1 239 ? -9.974 5.463 -9.957 1.00 97.88 239 VAL A O 1
ATOM 1849 N N . PRO A 1 240 ? -12.161 5.117 -10.388 1.00 94.88 240 PRO A N 1
ATOM 1850 C CA . PRO A 1 240 ? -12.626 5.717 -9.139 1.00 94.88 240 PRO A CA 1
ATOM 1851 C C . PRO A 1 240 ? -12.172 4.921 -7.907 1.00 94.88 240 PRO A C 1
ATOM 1853 O O . PRO A 1 240 ? -11.705 3.790 -8.004 1.00 94.88 240 PRO A O 1
ATOM 1856 N N . ARG A 1 241 ? -12.297 5.544 -6.733 1.00 93.12 241 ARG A N 1
ATOM 1857 C CA . ARG A 1 241 ? -12.103 4.862 -5.447 1.00 93.12 241 ARG A CA 1
ATOM 1858 C C . ARG A 1 241 ? -13.327 4.019 -5.087 1.00 93.12 241 ARG A C 1
ATOM 1860 O O . ARG A 1 241 ? -14.425 4.366 -5.523 1.00 93.12 241 ARG A O 1
ATOM 1867 N N . ASP A 1 242 ? -13.084 2.978 -4.293 1.00 89.00 242 ASP A N 1
ATOM 1868 C CA . ASP A 1 242 ? -14.090 2.069 -3.722 1.00 89.00 242 ASP A CA 1
ATOM 1869 C C . ASP A 1 242 ? -15.052 2.796 -2.760 1.00 89.00 242 ASP A C 1
ATOM 1871 O O . ASP A 1 242 ? -14.640 3.815 -2.143 1.00 89.00 242 ASP A O 1
#

Secondary structure (DSSP, 8-state):
-HHHHHHHH-TTS--B-S-TT---TTTTSS-HHHHHHHHHTSTTPPEEEESSS-HHHHHT-SEEE-TTTHHHHHHHSSSSEEEEESBHHHHHHHHTT-SSEEEE--B--HHHHT--HHHHHHHHHHSTTPEEEE-TTS-HHHHHT-SEE--HHHHHHHHHH---SEEEEES-TTHHHHHHHH-TTSEEE-S-GGG--TGGGS--HHHHHHHHHHT--B----HHHHHHHHHHHHHHHTSPP-

pLDDT: mean 97.72, std 1.22, range [89.0, 98.88]

Sequence (242 aa):
FMAESAAILAPQKSVILPRIDAGCPMADMITAEQLKIEKEKRPGVPVVAYVNTTAEVKALSHICCTSANAVSVIDSVEADEVYMVPDRNLSHYVSLSTNKKMEWWDGFCVTHDRLKPAEVEKAKQEHPGSVFLCHPECNPDVVEIADHVTSTSGMYEFAKKTKAKTIIVGTEMGILYRLKLENPDKEFILPSESLICPNMKLTTLEDVIESLSEMKNIVTVAEETRLKAKEALDRMLAVPRD

Radius of gyration: 18.64 Å; chains: 1; bounding box: 43×42×49 Å